Protein AF-A0A2T0KWM0-F1 (afdb_monomer)

Sequence (188 aa):
MTLPTSYATVEIESLAAALGEDPLAHLENLCPDDLVLIGAFIQASNFIEFNLRRSVSLFVHAGLVPQKKRIVPSDLVKMAVTAVSRMDPAVEDIPGTVGRLDELEFRRPFRNLFAHWAAKRIRGHDALYLMSCDGRDAEQVMIGEIDRSHGGFAIILLPDVRGLVKHIAQYESWLAQKTADWYVRYSR

Foldseek 3Di:
DFAQPVDDDPVQVVVVVVCPPPVPVQWDADDPVSVVLLVLLLVLLVLLLVLLVLLLVLLCQLVLAPDDPDDDSLCSLVSNLSSLVSDDVVVDPNVVVNVLSVVSNVCVLVSLQSVPWDWTDGHPAQKIKTWDLDQVSCVSNNRPGDDNVDIDIYMDGNVVSVVSSVVSNVSSVVSVVVSVVSCVVRVD

Mean predicted aligned error: 5.88 Å

Structure (mmCIF, N/CA/C/O backbone):
data_AF-A0A2T0KWM0-F1
#
_entry.id   AF-A0A2T0KWM0-F1
#
loop_
_atom_site.group_PDB
_atom_site.id
_atom_site.type_symbol
_atom_site.label_atom_id
_atom_site.label_alt_id
_atom_site.label_comp_id
_atom_site.label_asym_id
_atom_site.label_entity_id
_atom_site.label_seq_id
_atom_site.pdbx_PDB_ins_code
_atom_site.Cartn_x
_atom_site.Cartn_y
_atom_site.Cartn_z
_atom_site.occupancy
_atom_site.B_iso_or_equiv
_atom_site.auth_seq_id
_atom_site.auth_comp_id
_atom_site.auth_asym_id
_atom_site.auth_atom_id
_atom_site.pdbx_PDB_model_num
ATOM 1 N N . MET A 1 1 ? -2.797 16.402 18.979 1.00 45.28 1 MET A N 1
ATOM 2 C CA . MET A 1 1 ? -3.823 15.864 18.065 1.00 45.28 1 MET A CA 1
ATOM 3 C C . MET A 1 1 ? -3.337 16.117 16.656 1.00 45.28 1 MET A C 1
ATOM 5 O O . MET A 1 1 ? -3.277 17.271 16.257 1.00 45.28 1 MET A O 1
ATOM 9 N N . THR A 1 2 ? -2.929 15.082 15.938 1.00 38.22 2 THR A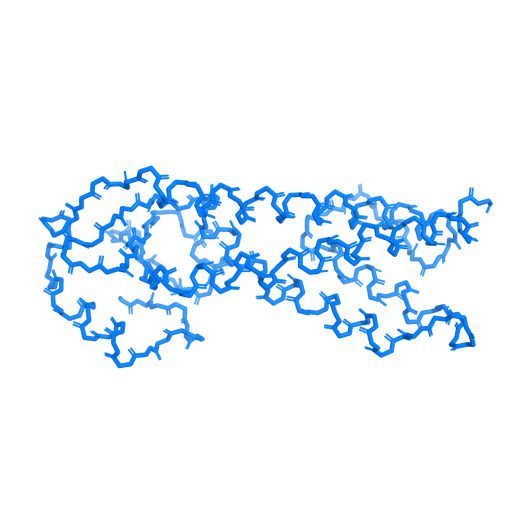 N 1
ATOM 10 C CA . THR A 1 2 ? -2.505 15.227 14.546 1.00 38.22 2 THR A CA 1
ATOM 11 C C . THR A 1 2 ? -2.896 13.959 13.807 1.00 38.22 2 THR A C 1
ATOM 13 O O . THR A 1 2 ? -2.431 12.870 14.105 1.00 38.22 2 THR A O 1
ATOM 16 N N . LEU A 1 3 ? -3.832 14.101 12.879 1.00 44.00 3 LEU A N 1
ATOM 17 C CA . LEU A 1 3 ? -4.078 13.112 11.838 1.00 44.00 3 LEU A CA 1
ATOM 18 C C . LEU A 1 3 ? -2.983 13.294 10.775 1.00 44.00 3 LEU A C 1
ATOM 20 O O . LEU A 1 3 ? -2.454 14.405 10.658 1.00 44.00 3 LEU A O 1
ATOM 24 N N . PRO A 1 4 ? -2.649 12.282 9.958 1.00 47.62 4 PRO A N 1
ATOM 25 C CA . PRO A 1 4 ? -1.853 12.551 8.770 1.00 47.62 4 PRO A CA 1
ATOM 26 C C . PRO A 1 4 ? -2.594 13.582 7.905 1.00 47.62 4 PRO A C 1
ATOM 28 O O . PRO A 1 4 ? -3.758 13.374 7.551 1.00 47.62 4 PRO A O 1
ATOM 31 N N . THR A 1 5 ? -1.935 14.694 7.567 1.00 48.69 5 THR A N 1
ATOM 32 C CA . THR A 1 5 ? -2.545 15.882 6.931 1.00 48.69 5 THR A CA 1
ATOM 33 C C . THR A 1 5 ? -3.297 15.574 5.632 1.00 48.69 5 THR A C 1
ATOM 35 O O . THR A 1 5 ? -4.197 16.307 5.239 1.00 48.69 5 THR A O 1
ATOM 38 N N . SER A 1 6 ? -2.959 14.475 4.960 1.00 46.41 6 SER A N 1
ATOM 39 C CA . SER A 1 6 ? -3.574 14.039 3.705 1.00 46.41 6 SER A CA 1
ATOM 40 C C . SER A 1 6 ? -4.982 13.440 3.839 1.00 46.41 6 SER A C 1
ATOM 42 O O . SER A 1 6 ? -5.570 13.112 2.811 1.00 46.41 6 SER A O 1
ATOM 44 N N . TYR A 1 7 ? -5.520 13.273 5.055 1.00 56.44 7 TYR A N 1
ATOM 45 C CA . TYR A 1 7 ? -6.787 12.554 5.283 1.00 56.44 7 TYR A CA 1
ATOM 46 C C . TYR A 1 7 ? -7.780 13.271 6.205 1.00 56.44 7 TYR A C 1
ATOM 48 O O . TYR A 1 7 ? -8.771 12.671 6.611 1.00 56.44 7 TYR A O 1
ATOM 56 N N . ALA A 1 8 ? -7.546 14.539 6.547 1.00 62.81 8 ALA A N 1
ATOM 57 C CA . ALA A 1 8 ? -8.517 15.319 7.309 1.00 62.81 8 ALA A CA 1
ATOM 58 C C . ALA A 1 8 ? -9.762 15.591 6.444 1.00 62.81 8 ALA A C 1
ATOM 60 O O . ALA A 1 8 ? -9.720 16.371 5.492 1.00 62.81 8 ALA A O 1
ATOM 61 N N . THR A 1 9 ? -10.866 14.912 6.755 1.00 74.00 9 THR A N 1
ATOM 62 C CA . THR A 1 9 ? -12.198 15.217 6.223 1.00 74.00 9 THR A CA 1
ATOM 63 C C . THR A 1 9 ? -13.063 15.796 7.334 1.00 74.00 9 THR A C 1
ATOM 65 O O . THR A 1 9 ? -12.843 15.505 8.509 1.00 74.00 9 THR A O 1
ATOM 68 N N . VAL A 1 10 ? -14.096 16.561 6.967 1.00 81.00 10 VAL A N 1
ATOM 69 C CA . VAL A 1 10 ? -15.078 17.098 7.931 1.00 81.00 10 VAL A CA 1
ATOM 70 C C . VAL A 1 10 ? -15.693 15.981 8.782 1.00 81.00 10 VAL A C 1
ATOM 72 O O . VAL A 1 10 ? -15.955 16.171 9.968 1.00 81.00 10 VAL A O 1
ATOM 75 N N . GLU A 1 11 ? -15.894 14.797 8.198 1.00 82.38 11 GLU A N 1
ATOM 76 C CA . GLU A 1 11 ? -16.399 13.620 8.908 1.00 82.38 11 GLU A CA 1
ATOM 77 C C . GLU A 1 11 ? -15.396 13.101 9.945 1.00 82.38 11 GLU A C 1
ATOM 79 O O . GLU A 1 11 ? -15.765 12.893 11.099 1.00 82.38 11 GLU A O 1
ATOM 84 N N . ILE A 1 12 ? -14.123 12.948 9.571 1.00 82.88 12 ILE A N 1
ATOM 85 C CA . ILE A 1 12 ? -13.071 12.496 10.489 1.00 82.88 12 ILE A CA 1
ATOM 86 C C . ILE A 1 12 ? -12.845 13.514 11.615 1.00 82.88 12 ILE A C 1
ATOM 88 O O . ILE A 1 12 ? -12.685 13.120 12.768 1.00 82.88 12 ILE A O 1
ATOM 92 N N . GLU A 1 13 ? -12.871 14.811 11.310 1.00 83.19 13 GLU A N 1
ATOM 93 C CA . GLU A 1 13 ? -12.765 15.877 12.313 1.00 83.19 13 GLU A CA 1
ATOM 94 C C . GLU A 1 13 ? -13.951 15.857 13.283 1.00 83.19 13 GLU A C 1
ATOM 96 O O . GLU A 1 13 ? -13.762 15.953 14.495 1.00 83.19 13 GLU A O 1
ATOM 101 N N . SER A 1 14 ? -15.168 15.660 12.766 1.00 85.50 14 SER A N 1
ATOM 102 C CA . SER A 1 14 ? -16.378 15.547 13.588 1.00 85.50 14 SER A CA 1
ATOM 103 C C . SER A 1 14 ? -16.338 14.311 14.488 1.00 85.50 14 SER A C 1
ATOM 105 O O . SER A 1 14 ? -16.702 14.394 15.659 1.00 85.50 14 SER A O 1
ATOM 107 N N . LEU A 1 15 ? -15.857 13.175 13.972 1.00 85.56 15 LEU A N 1
ATOM 108 C CA . LEU A 1 15 ? -15.654 11.953 14.754 1.00 85.56 15 LEU A CA 1
ATOM 109 C C . LEU A 1 15 ? -14.599 12.153 15.841 1.00 85.56 15 LEU A C 1
ATOM 111 O O . LEU A 1 15 ? -14.839 11.799 16.991 1.00 85.56 15 LEU A O 1
ATOM 115 N N . ALA A 1 16 ? -13.455 12.750 15.503 1.00 84.94 16 ALA A N 1
ATOM 116 C CA . ALA A 1 16 ? -12.402 13.047 16.469 1.00 84.94 16 ALA A CA 1
ATOM 117 C C . ALA A 1 16 ? -12.911 13.968 17.588 1.00 84.94 16 ALA A C 1
ATOM 119 O O . ALA A 1 16 ? -12.651 13.706 18.759 1.00 84.94 16 ALA A O 1
ATOM 120 N N . ALA A 1 17 ? -13.688 15.000 17.244 1.00 85.31 17 ALA A N 1
ATOM 121 C CA . ALA A 1 17 ? -14.309 15.889 18.220 1.00 85.31 17 ALA A CA 1
ATOM 122 C C . ALA A 1 17 ? -15.332 15.161 19.111 1.00 85.31 17 ALA A C 1
ATOM 124 O O . ALA A 1 17 ? -15.369 15.399 20.317 1.00 85.31 17 ALA A O 1
ATOM 125 N N . ALA A 1 18 ? -16.135 14.254 18.543 1.00 85.06 18 ALA A N 1
ATOM 126 C CA . ALA A 1 18 ? -17.133 13.482 19.285 1.00 85.06 18 ALA A CA 1
ATOM 127 C C . ALA A 1 18 ? -16.522 12.484 20.285 1.00 85.06 18 ALA A C 1
ATOM 129 O O . ALA A 1 18 ? -17.172 12.148 21.273 1.00 85.06 18 ALA A O 1
ATOM 130 N N . LEU A 1 19 ? -15.288 12.025 20.050 1.00 85.38 19 LEU A N 1
ATOM 131 C CA . LEU A 1 19 ? -14.569 11.136 20.969 1.00 85.38 19 LEU A CA 1
ATOM 132 C C . LEU A 1 19 ? -14.065 11.844 22.234 1.00 85.38 19 LEU A C 1
ATOM 134 O O . LEU A 1 19 ? -13.824 11.179 23.240 1.00 85.38 19 LEU A O 1
ATOM 138 N N . GLY A 1 20 ? -13.936 13.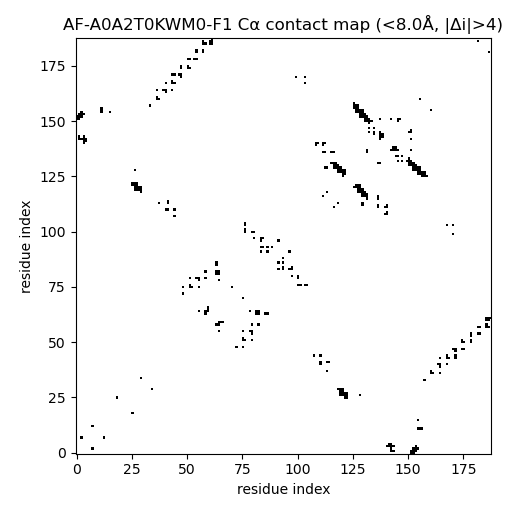174 22.202 1.00 81.75 20 GLY A N 1
ATOM 139 C CA . GLY A 1 20 ? -13.575 13.980 23.366 1.00 81.75 20 GLY A CA 1
ATOM 140 C C . GLY A 1 20 ? -12.236 13.588 24.006 1.00 81.75 20 GLY A C 1
ATOM 141 O O . GLY A 1 20 ? -11.278 13.231 23.323 1.00 81.75 20 GLY A O 1
ATOM 142 N N . GLU A 1 21 ? -12.168 13.699 25.335 1.00 78.38 21 GLU A N 1
ATOM 143 C CA . GLU A 1 21 ? -10.941 13.474 26.118 1.00 78.38 21 GLU A CA 1
ATOM 144 C C . GLU A 1 21 ? -10.673 11.995 26.450 1.00 78.38 21 GLU A C 1
ATOM 146 O O . GLU A 1 21 ? -9.525 11.633 26.701 1.00 78.38 21 GLU A O 1
ATOM 151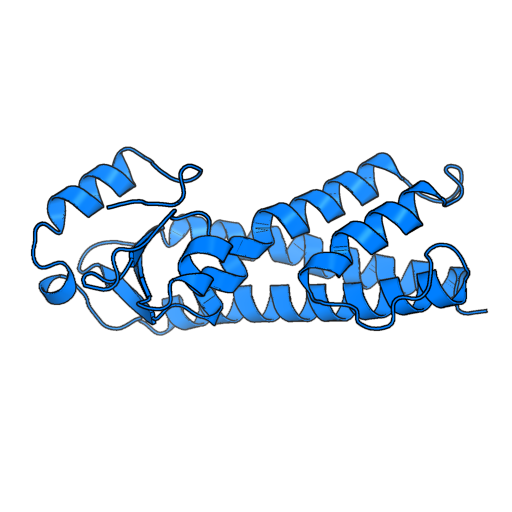 N N . ASP A 1 22 ? -11.699 11.134 26.422 1.00 82.56 22 ASP A N 1
ATOM 152 C CA . ASP A 1 22 ? -11.570 9.690 26.673 1.00 82.56 22 ASP A CA 1
ATOM 153 C C . ASP A 1 22 ? -12.028 8.865 25.458 1.00 82.56 22 ASP A C 1
ATOM 155 O O . ASP A 1 22 ? -13.087 8.228 25.479 1.00 82.56 22 ASP A O 1
ATOM 159 N N . PRO A 1 23 ? -11.226 8.832 24.379 1.00 83.38 23 PRO A N 1
ATOM 160 C CA . PRO A 1 23 ? -11.572 8.076 23.184 1.00 83.38 23 PRO A CA 1
ATOM 161 C C . PRO A 1 23 ? -11.749 6.582 23.473 1.00 83.38 23 PRO A C 1
ATOM 163 O O . PRO A 1 23 ? -12.543 5.937 22.794 1.00 83.38 23 PRO A O 1
ATOM 166 N N . LEU A 1 24 ? -11.063 6.020 24.480 1.00 85.94 24 LEU A N 1
ATOM 167 C CA . LEU A 1 24 ? -11.061 4.581 24.764 1.00 85.94 24 LEU A CA 1
ATOM 168 C C . LEU A 1 24 ? -12.432 4.064 25.216 1.00 85.94 24 LEU A C 1
ATOM 170 O O . LEU A 1 24 ? -12.801 2.942 24.859 1.00 85.94 24 LEU A O 1
ATOM 174 N N . ALA A 1 25 ? -13.213 4.877 25.933 1.00 89.69 25 ALA A N 1
ATOM 175 C CA . ALA A 1 25 ? -14.574 4.528 26.353 1.00 89.69 25 ALA A CA 1
ATOM 176 C C . ALA A 1 25 ? -15.539 4.297 25.170 1.00 89.69 25 ALA A C 1
ATOM 178 O O . ALA A 1 25 ? -16.530 3.557 25.284 1.00 89.69 25 ALA A O 1
ATOM 179 N N . HIS A 1 26 ? -15.227 4.897 24.019 1.00 92.38 26 HIS A N 1
ATOM 180 C CA . HIS A 1 26 ? -16.020 4.850 22.793 1.00 92.38 26 HIS A CA 1
ATOM 181 C C . HIS A 1 26 ? -15.562 3.767 21.808 1.00 92.38 26 HIS A C 1
ATOM 183 O O . HIS A 1 26 ? -16.122 3.655 20.717 1.00 92.38 26 HIS A O 1
ATOM 189 N N . LEU A 1 27 ? -14.571 2.952 22.178 1.00 94.88 27 LEU A N 1
ATOM 190 C CA . LEU A 1 27 ? -14.040 1.903 21.313 1.00 94.88 27 LEU A CA 1
ATOM 191 C C . LEU A 1 27 ? -14.685 0.544 21.585 1.00 94.88 27 LEU A C 1
ATOM 193 O O . LEU A 1 27 ? -15.176 0.241 22.677 1.00 94.88 27 LEU A O 1
ATOM 197 N N . GLU A 1 28 ? -14.652 -0.305 20.567 1.00 96.62 28 GLU A N 1
ATOM 198 C CA . GLU A 1 28 ? -15.035 -1.708 20.640 1.00 96.62 28 GLU A CA 1
ATOM 199 C C . GLU A 1 28 ? -14.047 -2.594 19.872 1.00 96.62 28 GLU A C 1
ATOM 201 O O . GLU A 1 28 ? -13.176 -2.122 19.131 1.00 96.62 28 GLU A O 1
ATOM 206 N N . ASN A 1 29 ? -14.126 -3.905 20.106 1.00 97.69 29 ASN A N 1
ATOM 207 C CA . ASN A 1 29 ? -13.278 -4.859 19.400 1.00 97.69 29 ASN A CA 1
ATOM 208 C C . ASN A 1 29 ? -13.577 -4.843 17.900 1.00 97.69 29 ASN A C 1
ATOM 210 O O . ASN A 1 29 ? -14.719 -4.664 17.488 1.00 97.69 29 ASN A O 1
ATOM 214 N N . LEU A 1 30 ? -12.538 -5.091 17.102 1.00 97.19 30 LEU A N 1
ATOM 215 C CA . LEU A 1 30 ? -12.692 -5.328 15.672 1.00 97.19 30 LEU A CA 1
ATOM 216 C C . LEU A 1 30 ? -13.627 -6.517 15.450 1.00 97.19 30 LEU A C 1
ATOM 218 O O . LEU A 1 30 ? -13.496 -7.546 16.124 1.00 97.19 30 LEU A O 1
ATOM 222 N N . CYS A 1 31 ? -14.552 -6.381 14.505 1.00 96.31 31 CYS A N 1
ATOM 223 C CA . CYS A 1 31 ? -15.361 -7.510 14.075 1.00 96.31 31 CYS A CA 1
ATOM 224 C C . CYS A 1 31 ? -14.575 -8.377 13.065 1.00 96.31 31 CYS A C 1
ATOM 226 O O . CYS A 1 31 ? -13.534 -7.948 12.553 1.00 96.31 31 CYS A O 1
ATOM 228 N N . PRO A 1 32 ? -15.040 -9.602 12.755 1.00 97.38 32 PRO A N 1
ATOM 229 C CA . PRO A 1 32 ? -14.379 -10.461 11.772 1.00 97.38 32 PRO A CA 1
ATOM 230 C C . PRO A 1 32 ? -14.160 -9.789 10.410 1.00 97.38 32 PRO A C 1
ATOM 232 O O . PRO A 1 32 ? -13.087 -9.943 9.830 1.00 97.38 32 PRO A O 1
ATOM 235 N N . ASP A 1 33 ? -15.120 -8.996 9.931 1.00 96.31 33 ASP A N 1
ATOM 236 C CA . ASP A 1 33 ? -15.006 -8.308 8.639 1.00 96.31 33 ASP A CA 1
ATOM 237 C C . ASP A 1 33 ? -13.903 -7.238 8.651 1.00 96.31 33 ASP A C 1
ATOM 239 O O . ASP A 1 33 ? -13.153 -7.112 7.682 1.00 96.31 33 ASP A O 1
ATOM 243 N N . ASP A 1 34 ? -13.738 -6.517 9.765 1.00 95.88 34 ASP A N 1
ATOM 244 C CA . ASP A 1 34 ? -12.661 -5.534 9.937 1.00 95.88 34 ASP A CA 1
ATOM 245 C C . ASP A 1 34 ? -11.287 -6.218 9.868 1.00 95.88 34 ASP A C 1
ATOM 247 O O . ASP A 1 34 ? -10.373 -5.749 9.185 1.00 95.88 34 ASP A O 1
ATOM 251 N N . LEU A 1 35 ? -11.156 -7.371 10.535 1.00 96.06 35 LEU A N 1
ATOM 252 C CA . LEU A 1 35 ? -9.938 -8.184 10.515 1.00 96.06 35 LEU A CA 1
ATOM 253 C C . LEU A 1 35 ? -9.628 -8.707 9.108 1.00 96.06 35 LEU A C 1
ATOM 255 O O . LEU A 1 35 ? -8.466 -8.703 8.699 1.00 96.06 35 LEU A O 1
ATOM 259 N N . VAL A 1 36 ? -10.650 -9.125 8.356 1.00 96.81 36 VAL A N 1
ATOM 260 C CA . VAL A 1 36 ? -10.501 -9.563 6.961 1.00 96.81 36 VAL A CA 1
ATOM 261 C C . VAL A 1 36 ? -10.005 -8.418 6.083 1.00 96.81 36 VAL A C 1
ATOM 263 O O . VAL A 1 36 ? -9.076 -8.623 5.304 1.00 96.81 36 VAL A O 1
ATOM 266 N N . LEU A 1 37 ? -10.561 -7.212 6.225 1.00 95.25 37 LEU A N 1
ATOM 267 C CA . LEU A 1 37 ? -10.136 -6.044 5.445 1.00 95.25 37 LEU A CA 1
ATOM 268 C C . LEU A 1 37 ? -8.680 -5.663 5.725 1.00 95.25 37 LEU A C 1
ATOM 270 O O . LEU A 1 37 ? -7.889 -5.509 4.791 1.00 95.25 37 LEU A O 1
ATOM 274 N N . ILE A 1 38 ? -8.315 -5.564 7.005 1.00 95.31 38 ILE A N 1
ATOM 275 C CA . ILE A 1 38 ? -6.947 -5.259 7.439 1.00 95.31 38 ILE A CA 1
ATOM 276 C C . ILE A 1 38 ? -5.979 -6.336 6.933 1.00 95.31 38 ILE A C 1
ATOM 278 O O . ILE A 1 38 ? -4.952 -6.027 6.323 1.00 95.31 38 ILE A O 1
ATOM 282 N N . GLY A 1 39 ? -6.326 -7.609 7.137 1.00 96.00 39 GLY A N 1
ATOM 283 C CA . GLY A 1 39 ? -5.519 -8.746 6.706 1.00 96.00 39 GLY A CA 1
ATOM 284 C C . GLY A 1 39 ? -5.312 -8.777 5.193 1.00 96.00 39 GLY A C 1
ATOM 285 O O . GLY A 1 39 ? -4.179 -8.940 4.740 1.00 96.00 39 GLY A O 1
ATOM 286 N N . ALA A 1 40 ? -6.372 -8.561 4.412 1.00 96.00 40 ALA A N 1
ATOM 287 C CA . ALA A 1 40 ? -6.302 -8.516 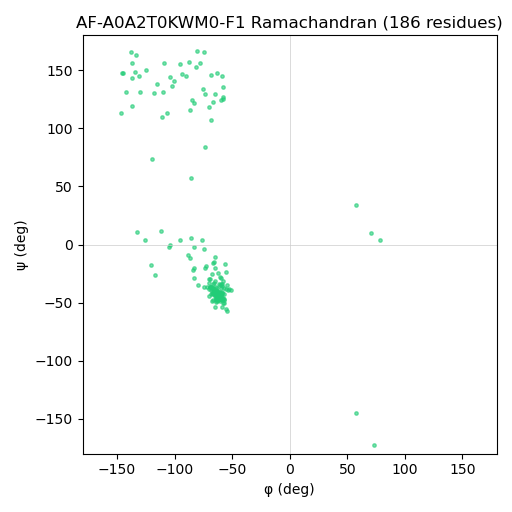2.954 1.00 96.00 40 ALA A CA 1
ATOM 288 C C . ALA A 1 40 ? -5.347 -7.417 2.468 1.00 96.00 40 ALA A C 1
ATOM 290 O O . ALA A 1 40 ? -4.473 -7.684 1.643 1.00 96.00 40 ALA A O 1
ATOM 291 N N . PHE A 1 41 ? -5.451 -6.206 3.023 1.00 94.94 41 PHE A N 1
ATOM 292 C CA . PHE A 1 41 ? -4.576 -5.096 2.644 1.00 94.94 41 PHE A CA 1
ATOM 293 C C . PHE A 1 41 ? -3.100 -5.362 2.982 1.00 94.94 41 PHE A C 1
ATOM 295 O O . PHE A 1 41 ? -2.208 -5.111 2.164 1.00 94.94 41 PHE A O 1
ATOM 302 N N . ILE A 1 42 ? -2.831 -5.897 4.179 1.00 94.56 42 ILE A N 1
ATOM 303 C CA . ILE A 1 42 ? -1.471 -6.244 4.610 1.00 94.56 42 ILE A CA 1
ATOM 304 C C . ILE A 1 42 ? -0.876 -7.323 3.700 1.00 94.56 42 ILE A C 1
ATOM 306 O O . ILE A 1 42 ? 0.267 -7.183 3.264 1.00 94.56 42 ILE A O 1
ATOM 310 N N . GLN A 1 43 ? -1.627 -8.384 3.391 1.00 96.31 43 GLN A N 1
ATOM 311 C CA . GLN A 1 43 ? -1.120 -9.478 2.557 1.00 96.31 43 GLN A CA 1
ATOM 312 C C . GLN A 1 43 ? -0.864 -9.039 1.113 1.00 96.31 43 GLN A C 1
ATOM 314 O O . GLN A 1 43 ? 0.204 -9.349 0.582 1.00 96.31 43 GLN A O 1
ATOM 319 N N . ALA A 1 44 ? -1.758 -8.240 0.526 1.00 96.12 44 ALA A N 1
ATOM 320 C CA . ALA A 1 44 ? -1.539 -7.645 -0.792 1.00 96.12 44 ALA A CA 1
ATOM 321 C C . ALA A 1 44 ? -0.245 -6.815 -0.826 1.00 96.12 44 ALA A C 1
ATOM 323 O O . ALA A 1 44 ? 0.616 -6.984 -1.693 1.00 96.12 44 ALA A O 1
ATOM 324 N N . SER A 1 45 ? -0.048 -5.972 0.191 1.00 94.62 45 SER A N 1
ATOM 325 C CA . SER A 1 45 ? 1.155 -5.146 0.320 1.00 94.62 45 SER A CA 1
ATOM 326 C C . SER A 1 45 ? 2.430 -5.981 0.499 1.00 94.62 45 SER A C 1
ATOM 328 O O . SER A 1 45 ? 3.469 -5.660 -0.077 1.00 94.62 45 SER A O 1
ATOM 330 N N . ASN A 1 46 ? 2.368 -7.075 1.265 1.00 95.25 46 ASN A N 1
ATOM 331 C CA . ASN A 1 46 ? 3.500 -7.988 1.441 1.00 95.25 46 ASN A CA 1
ATOM 332 C C . ASN A 1 46 ? 3.874 -8.684 0.121 1.00 95.25 46 ASN A C 1
ATOM 334 O O . ASN A 1 46 ? 5.061 -8.822 -0.185 1.00 95.25 46 ASN A O 1
ATOM 338 N N . PHE A 1 47 ? 2.887 -9.099 -0.680 1.00 97.31 47 PHE A N 1
ATOM 339 C CA . PHE A 1 47 ? 3.145 -9.716 -1.982 1.00 97.31 47 PHE A CA 1
ATOM 340 C C . PHE A 1 47 ? 3.709 -8.711 -2.997 1.00 97.31 47 PHE A C 1
ATOM 342 O O . PHE A 1 47 ? 4.628 -9.043 -3.752 1.00 97.31 47 PHE A O 1
ATOM 349 N N . ILE A 1 48 ? 3.250 -7.457 -2.964 1.00 97.38 48 ILE A N 1
ATOM 350 C CA . ILE A 1 48 ? 3.860 -6.350 -3.714 1.00 97.38 48 ILE A CA 1
ATOM 351 C C . ILE A 1 48 ? 5.329 -6.171 -3.317 1.00 97.38 48 ILE A C 1
ATOM 353 O O . ILE A 1 48 ? 6.199 -6.156 -4.188 1.00 97.38 48 ILE A O 1
ATOM 357 N N . GLU A 1 49 ? 5.636 -6.089 -2.018 1.00 96.12 49 GLU A N 1
ATOM 358 C CA . GLU A 1 49 ? 7.014 -5.918 -1.543 1.00 96.12 49 GLU A CA 1
ATOM 359 C C . GLU A 1 49 ? 7.914 -7.079 -1.991 1.00 96.12 49 GLU A C 1
ATOM 361 O O . GLU A 1 49 ? 9.038 -6.863 -2.452 1.00 96.12 49 GLU A O 1
ATOM 366 N N . PHE A 1 50 ? 7.415 -8.314 -1.910 1.00 96.81 50 PHE A N 1
ATOM 367 C CA . PHE A 1 50 ? 8.122 -9.496 -2.396 1.00 96.81 50 PHE A CA 1
ATOM 368 C C . PHE A 1 50 ? 8.474 -9.386 -3.888 1.00 96.81 50 PHE A C 1
ATOM 370 O O . PHE A 1 50 ? 9.625 -9.610 -4.274 1.00 96.81 50 PHE A O 1
ATOM 377 N N . ASN A 1 51 ? 7.513 -8.994 -4.727 1.00 98.38 51 ASN A N 1
ATOM 378 C CA . ASN A 1 51 ? 7.731 -8.831 -6.165 1.00 98.38 51 ASN A CA 1
ATOM 379 C C . ASN A 1 51 ? 8.662 -7.652 -6.490 1.00 98.38 51 ASN A C 1
ATOM 381 O O . ASN A 1 51 ? 9.532 -7.782 -7.356 1.00 98.38 51 ASN A O 1
ATOM 385 N N . LEU A 1 52 ? 8.582 -6.542 -5.747 1.00 97.81 52 LEU A N 1
ATOM 386 C CA . LEU A 1 52 ? 9.545 -5.443 -5.862 1.00 97.81 52 LEU A CA 1
ATOM 387 C C . LEU A 1 52 ? 10.966 -5.901 -5.520 1.00 97.81 52 LEU A C 1
ATOM 389 O O . LEU A 1 52 ? 11.899 -5.585 -6.254 1.00 97.81 52 LEU A O 1
ATOM 393 N N . ARG A 1 53 ? 11.153 -6.679 -4.444 1.00 96.62 53 ARG A N 1
ATOM 394 C CA . ARG A 1 53 ? 12.470 -7.231 -4.075 1.00 96.62 53 ARG A CA 1
ATOM 395 C C . ARG A 1 53 ? 13.043 -8.091 -5.190 1.00 96.62 53 ARG A C 1
ATOM 397 O O . ARG A 1 53 ? 14.194 -7.895 -5.571 1.00 96.62 53 ARG A O 1
ATOM 404 N N . ARG A 1 54 ? 12.234 -9.000 -5.741 1.00 96.31 54 ARG A N 1
ATOM 405 C CA . ARG A 1 54 ? 12.638 -9.844 -6.876 1.00 96.31 54 ARG A CA 1
ATOM 406 C C . ARG A 1 54 ? 13.029 -9.009 -8.090 1.00 96.31 54 ARG A C 1
ATOM 408 O O . ARG A 1 54 ? 14.085 -9.248 -8.667 1.00 96.31 54 ARG A O 1
ATOM 415 N N . SER A 1 55 ? 12.216 -8.015 -8.432 1.00 97.81 55 SER A N 1
ATOM 416 C CA . SER A 1 55 ? 12.471 -7.106 -9.551 1.00 97.81 55 SER A CA 1
ATOM 417 C C . SER A 1 55 ? 13.771 -6.329 -9.360 1.00 97.81 55 SER A C 1
ATOM 419 O O . SER A 1 55 ? 14.623 -6.324 -10.240 1.00 97.81 55 SER A O 1
ATOM 421 N N . VAL A 1 56 ? 13.994 -5.754 -8.175 1.00 97.06 56 VAL A N 1
ATOM 422 C CA . VAL A 1 56 ? 15.238 -5.040 -7.854 1.00 97.06 56 VAL A CA 1
ATOM 423 C C . VAL A 1 56 ? 16.453 -5.964 -7.939 1.00 97.06 56 VAL A C 1
ATOM 425 O O . VAL A 1 56 ? 17.471 -5.559 -8.494 1.00 97.06 56 VAL A O 1
ATOM 428 N N . SER A 1 57 ? 16.366 -7.204 -7.449 1.00 95.00 57 SER A N 1
ATOM 429 C CA . SER A 1 57 ? 17.452 -8.181 -7.602 1.00 95.00 57 SER A CA 1
ATOM 430 C C . SER A 1 57 ? 17.788 -8.451 -9.072 1.00 95.00 57 SER A C 1
ATOM 432 O O . SER A 1 57 ? 18.968 -8.496 -9.417 1.00 95.00 57 SER A O 1
ATOM 434 N N . LEU A 1 58 ? 16.778 -8.568 -9.940 1.00 96.81 58 LEU A N 1
ATOM 435 C CA . LEU A 1 58 ? 16.976 -8.719 -11.387 1.00 96.81 58 LEU A CA 1
ATOM 436 C C . LEU A 1 58 ? 17.622 -7.478 -12.004 1.00 96.81 58 LEU A C 1
ATOM 438 O O . LEU A 1 58 ? 18.565 -7.589 -12.779 1.00 96.81 58 LEU A O 1
ATOM 442 N N . PHE A 1 59 ? 17.170 -6.285 -11.626 1.00 97.12 59 PHE A N 1
ATOM 443 C CA . PHE A 1 59 ? 17.721 -5.038 -12.149 1.00 97.12 59 PHE A CA 1
ATOM 444 C C . PHE A 1 59 ? 19.169 -4.796 -11.715 1.00 97.12 59 PHE A C 1
ATOM 446 O O . PHE A 1 59 ? 19.949 -4.243 -12.488 1.00 97.12 59 PHE A O 1
ATOM 453 N N . VAL A 1 60 ? 19.543 -5.213 -10.500 1.00 95.69 60 VAL A N 1
ATOM 454 C CA . VAL A 1 60 ? 20.944 -5.204 -10.051 1.00 95.69 60 VAL A CA 1
ATOM 455 C C . VAL A 1 60 ? 21.772 -6.169 -10.897 1.00 95.69 60 VAL A C 1
ATOM 457 O O . VAL A 1 60 ? 22.850 -5.798 -11.353 1.00 95.69 60 VAL A O 1
ATOM 460 N N . HIS A 1 61 ? 21.268 -7.384 -11.134 1.00 94.62 61 HIS A N 1
ATOM 461 C CA . HIS A 1 61 ? 21.951 -8.386 -11.955 1.00 94.62 61 HIS A CA 1
ATOM 462 C C . HIS A 1 61 ? 22.192 -7.895 -13.390 1.00 94.62 61 HIS A C 1
ATOM 464 O O . HIS A 1 61 ? 23.312 -7.985 -13.883 1.00 94.62 61 HIS A O 1
ATOM 470 N N . ALA A 1 62 ? 21.183 -7.282 -14.010 1.00 95.38 62 ALA A N 1
ATOM 471 C CA . ALA A 1 62 ? 21.268 -6.716 -15.355 1.00 95.38 62 ALA A CA 1
ATOM 472 C C . ALA A 1 62 ? 22.021 -5.370 -15.435 1.00 95.38 62 ALA A C 1
ATOM 474 O O . ALA A 1 62 ? 22.055 -4.744 -16.492 1.00 95.38 62 ALA A O 1
ATOM 475 N N . GLY A 1 63 ? 22.585 -4.872 -14.328 1.00 95.31 63 GLY A N 1
ATOM 476 C CA . GLY A 1 63 ? 23.334 -3.611 -14.296 1.00 95.31 63 GLY A CA 1
ATOM 477 C C . GLY A 1 63 ? 22.484 -2.342 -14.460 1.00 95.31 63 GLY A C 1
ATOM 478 O O . GLY A 1 63 ? 23.035 -1.248 -14.586 1.00 95.31 63 GLY A O 1
ATOM 479 N N . LEU A 1 64 ? 21.151 -2.449 -14.418 1.00 95.31 64 LEU A N 1
ATOM 480 C CA . LEU A 1 64 ? 20.243 -1.302 -14.527 1.00 95.31 64 LEU A CA 1
ATOM 481 C C . LEU A 1 64 ? 20.292 -0.413 -13.281 1.00 95.31 64 LEU A C 1
ATOM 483 O O . LEU A 1 64 ? 20.110 0.800 -13.380 1.00 95.31 64 LEU A O 1
ATOM 487 N N . VAL A 1 65 ? 20.587 -0.981 -12.112 1.00 94.81 65 VAL A N 1
ATOM 488 C CA . VAL A 1 65 ? 20.784 -0.242 -10.856 1.00 94.81 65 VAL A CA 1
ATOM 489 C C . VAL A 1 65 ? 22.021 -0.738 -10.109 1.00 94.81 65 VAL A C 1
ATOM 491 O O . VAL A 1 65 ? 22.356 -1.918 -10.190 1.00 94.81 65 VAL A O 1
ATOM 494 N N . PRO A 1 66 ? 22.713 0.137 -9.357 1.00 91.62 66 PRO A N 1
ATOM 495 C CA . PRO A 1 66 ? 23.890 -0.270 -8.605 1.00 91.62 66 PRO A CA 1
ATOM 496 C C . PRO A 1 66 ? 23.521 -1.213 -7.456 1.00 91.62 66 PRO A C 1
ATOM 498 O O . PRO A 1 66 ? 22.495 -1.047 -6.787 1.00 91.62 66 PRO A O 1
ATOM 501 N N . GLN A 1 67 ? 24.411 -2.161 -7.169 1.00 91.31 67 GLN A N 1
ATOM 502 C CA . GLN A 1 67 ? 24.299 -3.004 -5.986 1.00 91.31 67 GLN A CA 1
ATOM 503 C C . GLN A 1 67 ? 24.449 -2.154 -4.714 1.00 91.31 67 GLN A C 1
ATOM 505 O O . GLN A 1 67 ? 25.410 -1.401 -4.553 1.00 91.31 67 GLN A O 1
ATOM 510 N N . LYS A 1 68 ? 23.511 -2.305 -3.776 1.00 89.00 68 LYS A N 1
ATOM 511 C CA . LYS A 1 68 ? 23.600 -1.731 -2.427 1.00 89.00 68 LYS A CA 1
ATOM 512 C C . LYS A 1 68 ? 23.952 -2.820 -1.416 1.00 89.00 68 LYS A C 1
ATOM 514 O O . LYS A 1 68 ? 23.454 -3.937 -1.511 1.00 89.00 68 LYS A O 1
ATOM 519 N N . LYS A 1 69 ? 24.750 -2.475 -0.396 1.00 83.19 69 LYS A N 1
ATOM 520 C CA . LYS A 1 69 ? 25.089 -3.388 0.718 1.00 83.19 69 LYS A CA 1
ATOM 521 C C . LYS A 1 69 ? 23.856 -3.850 1.504 1.00 83.19 69 LYS A C 1
ATOM 523 O O . LYS A 1 69 ? 23.822 -4.974 1.988 1.00 83.19 69 LYS A O 1
ATOM 528 N N . ARG A 1 70 ? 22.856 -2.976 1.644 1.00 88.00 70 ARG A N 1
ATOM 529 C CA . ARG A 1 70 ? 21.577 -3.255 2.302 1.00 88.00 70 ARG A CA 1
ATOM 530 C C . ARG A 1 70 ? 20.466 -2.554 1.529 1.00 88.00 70 ARG A C 1
ATOM 532 O O . ARG A 1 70 ? 20.595 -1.371 1.234 1.00 88.00 70 ARG A O 1
ATOM 539 N N . ILE A 1 71 ? 19.398 -3.288 1.223 1.00 87.25 71 ILE A N 1
ATOM 540 C CA . ILE A 1 71 ? 18.186 -2.766 0.582 1.00 87.25 71 ILE A CA 1
ATOM 541 C C . ILE A 1 71 ? 17.067 -2.827 1.620 1.00 87.25 71 ILE A C 1
ATOM 543 O O . ILE A 1 71 ? 16.628 -3.913 2.017 1.00 87.25 71 ILE A O 1
ATOM 547 N N . VAL A 1 72 ? 16.644 -1.660 2.101 1.00 88.56 72 VAL A N 1
ATOM 548 C CA . VAL A 1 72 ? 15.505 -1.536 3.022 1.00 88.56 72 VAL A CA 1
ATOM 549 C C . VAL A 1 72 ? 14.193 -1.422 2.231 1.00 88.56 72 VAL A C 1
ATOM 551 O O . VAL A 1 72 ? 14.239 -1.027 1.068 1.00 88.56 72 VAL A O 1
ATOM 554 N N . PRO A 1 73 ? 13.021 -1.756 2.811 1.00 85.06 73 PRO A N 1
ATOM 555 C CA . PRO A 1 73 ? 11.743 -1.693 2.091 1.00 85.06 73 PRO A CA 1
ATOM 556 C C . PRO A 1 73 ? 11.485 -0.353 1.383 1.00 85.06 73 PRO A C 1
ATOM 558 O O . PRO A 1 73 ? 11.040 -0.338 0.241 1.00 85.06 73 PRO A O 1
ATOM 561 N N . SER A 1 74 ? 11.850 0.767 2.015 1.00 85.75 74 SER A N 1
ATOM 562 C CA . SER A 1 74 ? 11.688 2.119 1.460 1.00 85.75 74 SER A CA 1
ATOM 563 C C . SER A 1 74 ? 12.555 2.415 0.231 1.00 85.75 74 SER A C 1
ATOM 565 O O . SER A 1 74 ? 12.317 3.395 -0.463 1.00 85.75 74 SER A O 1
ATOM 567 N N . ASP A 1 75 ? 13.583 1.609 -0.047 1.00 91.62 75 ASP A N 1
ATOM 568 C CA . ASP A 1 75 ? 14.413 1.775 -1.244 1.00 91.62 75 ASP A CA 1
ATOM 569 C C . ASP A 1 75 ? 13.792 1.123 -2.485 1.00 91.62 75 ASP A C 1
ATOM 571 O O . ASP A 1 75 ? 14.190 1.446 -3.604 1.00 91.62 75 ASP A O 1
ATOM 575 N N . LEU A 1 76 ? 12.865 0.176 -2.306 1.00 95.56 76 LEU A N 1
ATOM 576 C CA . LEU A 1 76 ? 12.464 -0.752 -3.360 1.00 95.56 76 LEU A CA 1
ATOM 577 C C . LEU A 1 76 ? 11.805 -0.052 -4.547 1.00 95.56 76 LEU A C 1
ATOM 579 O O . LEU A 1 76 ? 12.239 -0.257 -5.681 1.00 95.56 76 LEU A O 1
ATOM 583 N N . VAL A 1 77 ? 10.816 0.810 -4.293 1.00 96.19 77 VAL A N 1
ATOM 584 C CA . VAL A 1 77 ? 10.143 1.569 -5.355 1.00 96.19 77 VAL A CA 1
ATOM 585 C C . VAL A 1 77 ? 11.129 2.493 -6.060 1.00 96.19 77 VAL A C 1
ATOM 587 O O . VAL A 1 77 ? 11.243 2.451 -7.281 1.00 96.19 77 VAL A O 1
ATOM 590 N N . LYS A 1 78 ? 11.928 3.257 -5.305 1.00 95.62 78 LYS A N 1
ATOM 591 C CA . LYS A 1 78 ? 12.932 4.169 -5.871 1.00 95.62 78 LYS A CA 1
ATOM 592 C C . LYS A 1 78 ? 13.926 3.444 -6.784 1.00 95.62 78 LYS A C 1
ATOM 594 O O . LYS A 1 78 ? 14.289 3.954 -7.846 1.00 95.62 78 LYS A O 1
ATOM 599 N N . MET A 1 79 ? 14.386 2.261 -6.378 1.00 97.31 79 MET A N 1
ATOM 600 C CA . MET A 1 79 ? 15.285 1.443 -7.193 1.00 97.31 79 MET A CA 1
ATOM 601 C C . MET A 1 79 ? 14.577 0.893 -8.433 1.00 97.31 79 MET A C 1
ATOM 603 O O . MET A 1 79 ? 15.153 0.955 -9.515 1.00 97.31 79 MET A O 1
ATOM 607 N N . ALA A 1 80 ? 13.335 0.421 -8.309 1.00 97.56 80 ALA A N 1
ATOM 608 C CA . ALA A 1 80 ? 12.546 -0.028 -9.454 1.00 97.56 80 ALA A CA 1
ATOM 609 C C . ALA A 1 80 ? 12.315 1.106 -10.468 1.00 97.56 80 ALA A C 1
ATOM 611 O O . ALA A 1 80 ? 12.593 0.920 -11.648 1.00 97.56 80 ALA A O 1
ATOM 612 N N . VAL A 1 81 ? 11.926 2.303 -10.014 1.00 97.94 81 VAL A N 1
ATOM 613 C CA . VAL A 1 81 ? 11.778 3.501 -10.861 1.00 97.94 81 VAL A CA 1
ATOM 614 C C . VAL A 1 81 ? 13.094 3.841 -11.558 1.00 97.94 81 VAL A C 1
ATOM 616 O O . VAL A 1 81 ? 13.118 4.041 -12.767 1.00 97.94 81 VAL A O 1
ATOM 619 N N . THR A 1 82 ? 14.215 3.832 -10.829 1.00 97.31 82 THR A N 1
ATOM 620 C CA . THR A 1 82 ? 15.539 4.096 -11.423 1.00 97.31 82 THR A CA 1
ATOM 621 C C . THR A 1 82 ? 15.881 3.095 -12.529 1.00 97.31 82 THR A C 1
ATOM 623 O O . THR A 1 82 ? 16.444 3.487 -13.550 1.00 97.31 82 THR A O 1
ATOM 626 N N . ALA A 1 83 ? 15.556 1.814 -12.333 1.00 97.50 83 ALA A N 1
ATOM 627 C CA . ALA A 1 83 ? 15.777 0.778 -13.335 1.00 97.50 83 ALA A CA 1
ATOM 628 C C . ALA A 1 83 ? 14.884 0.980 -14.564 1.00 97.50 83 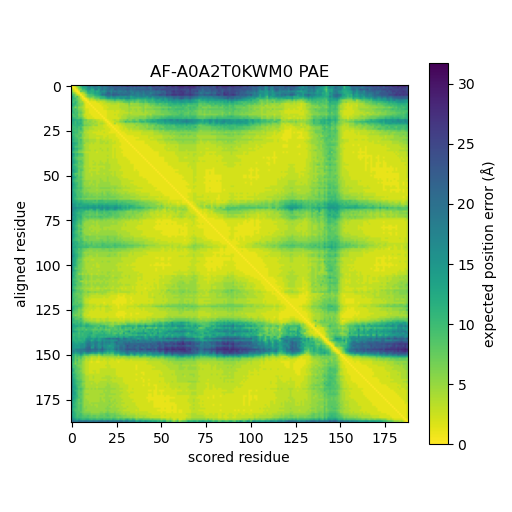ALA A C 1
ATOM 630 O O . ALA A 1 83 ? 15.391 0.977 -15.681 1.00 97.50 83 ALA A O 1
ATOM 631 N N . VAL A 1 84 ? 13.581 1.199 -14.355 1.00 97.75 84 VAL A N 1
ATOM 632 C CA . VAL A 1 84 ? 12.586 1.412 -15.419 1.00 97.75 84 VAL A CA 1
ATOM 633 C C . VAL A 1 84 ? 12.950 2.618 -16.282 1.00 97.75 84 VAL A C 1
ATOM 635 O O . VAL A 1 84 ? 12.937 2.513 -17.502 1.00 97.75 84 VAL A O 1
ATOM 638 N N . SER A 1 85 ? 13.390 3.725 -15.681 1.00 96.69 85 SER A N 1
ATOM 639 C CA . SER A 1 85 ? 13.824 4.921 -16.420 1.00 96.69 85 SER A CA 1
ATOM 640 C C . SER A 1 85 ? 15.076 4.717 -17.284 1.00 96.69 85 SER A C 1
ATOM 642 O O . SER A 1 85 ? 15.422 5.597 -18.067 1.00 96.69 85 SER A O 1
ATOM 644 N N . ARG A 1 86 ? 15.783 3.590 -17.133 1.00 95.88 86 ARG A N 1
ATOM 645 C CA . ARG A 1 86 ? 16.951 3.206 -17.945 1.00 95.88 86 ARG A CA 1
ATOM 646 C C . ARG A 1 86 ? 16.631 2.118 -18.972 1.00 95.88 86 ARG A C 1
ATOM 648 O O . ARG A 1 86 ? 17.531 1.704 -19.699 1.00 95.88 86 ARG A O 1
ATOM 655 N N . MET A 1 87 ? 15.396 1.620 -19.003 1.00 96.06 87 MET A N 1
ATOM 656 C CA . MET A 1 87 ? 14.964 0.617 -19.975 1.00 96.06 87 MET A CA 1
ATOM 657 C C . MET A 1 87 ? 14.759 1.241 -21.359 1.00 96.06 87 MET A C 1
ATOM 659 O O . MET A 1 87 ? 14.685 2.459 -21.510 1.00 96.06 87 MET A O 1
ATOM 663 N N . ASP A 1 88 ? 14.660 0.385 -22.374 1.00 94.62 88 ASP A N 1
ATOM 664 C CA . ASP A 1 88 ? 14.336 0.803 -23.735 1.00 94.62 88 ASP A CA 1
ATOM 665 C C . ASP A 1 88 ? 12.860 1.257 -23.823 1.00 94.62 88 ASP A C 1
ATOM 667 O O . ASP A 1 88 ? 11.967 0.431 -23.593 1.00 94.62 88 ASP A O 1
ATOM 671 N N . PRO A 1 89 ? 12.573 2.527 -24.177 1.00 94.62 89 PRO A N 1
ATOM 672 C CA . PRO A 1 89 ? 11.205 3.028 -24.314 1.00 94.62 89 PRO A CA 1
ATOM 673 C C . PRO A 1 89 ? 10.422 2.380 -25.466 1.00 94.62 89 PRO A C 1
ATOM 675 O O . PRO A 1 89 ? 9.200 2.492 -25.501 1.00 94.62 89 PRO A O 1
ATOM 678 N N . ALA A 1 90 ? 11.084 1.695 -26.406 1.00 94.50 90 ALA A N 1
ATOM 679 C CA . ALA A 1 90 ? 10.399 0.913 -27.434 1.00 94.50 90 ALA A CA 1
ATOM 680 C C . ALA A 1 90 ? 9.774 -0.381 -26.877 1.00 94.50 90 ALA A C 1
ATOM 682 O O . ALA A 1 90 ? 8.899 -0.966 -27.515 1.00 94.50 90 ALA A O 1
ATOM 683 N N . VAL A 1 91 ? 10.221 -0.835 -25.701 1.00 91.81 91 VAL A N 1
ATOM 684 C CA . VAL A 1 91 ? 9.807 -2.107 -25.082 1.00 91.81 91 VAL A CA 1
ATOM 685 C C . VAL A 1 91 ? 9.093 -1.890 -23.745 1.00 91.81 91 VAL A C 1
ATOM 687 O O . VAL A 1 91 ? 8.284 -2.723 -23.337 1.00 91.81 91 VAL A O 1
ATOM 690 N N . GLU A 1 92 ? 9.370 -0.787 -23.047 1.00 96.19 92 GLU A N 1
ATOM 691 C CA . GLU A 1 92 ? 8.755 -0.455 -21.763 1.00 96.19 92 GLU A CA 1
ATOM 692 C C . GLU A 1 92 ? 7.956 0.851 -21.837 1.00 96.19 92 GLU A C 1
ATOM 694 O O . GLU A 1 92 ? 8.471 1.894 -22.235 1.00 96.19 92 GLU A O 1
ATOM 699 N N . ASP A 1 93 ? 6.710 0.813 -21.356 1.00 97.06 93 ASP A N 1
ATOM 700 C CA . ASP A 1 93 ? 5.944 2.023 -21.046 1.00 97.06 93 ASP A CA 1
ATOM 701 C C . ASP A 1 93 ? 6.507 2.648 -19.764 1.00 97.06 93 ASP A C 1
ATOM 703 O O . ASP A 1 93 ? 6.043 2.370 -18.653 1.00 97.06 93 ASP A O 1
ATOM 707 N N . ILE A 1 94 ? 7.570 3.442 -19.922 1.00 97.38 94 ILE A N 1
ATOM 708 C CA . ILE A 1 94 ? 8.281 4.077 -18.809 1.00 97.38 94 ILE A CA 1
ATOM 709 C C . ILE A 1 94 ? 7.333 4.978 -17.999 1.00 97.38 94 ILE A C 1
ATOM 711 O O . ILE A 1 94 ? 7.233 4.754 -16.791 1.00 97.38 94 ILE A O 1
ATOM 715 N N . PRO A 1 95 ? 6.598 5.947 -18.591 1.00 97.38 95 PRO A N 1
ATOM 716 C CA . PRO A 1 95 ? 5.742 6.840 -17.811 1.00 97.38 95 PRO A CA 1
ATOM 717 C C . PRO A 1 95 ? 4.630 6.096 -17.067 1.00 97.38 95 PRO A C 1
ATOM 719 O O . PRO A 1 95 ? 4.417 6.345 -15.879 1.00 97.38 95 PRO A O 1
ATOM 722 N N . GLY A 1 96 ? 3.950 5.153 -17.729 1.00 97.62 96 GLY A N 1
ATOM 723 C CA . GLY A 1 96 ? 2.873 4.389 -17.103 1.00 97.62 96 GLY A CA 1
ATOM 724 C C . GLY A 1 96 ? 3.372 3.469 -15.990 1.00 97.62 96 GLY A C 1
ATOM 725 O O . GLY A 1 96 ? 2.729 3.345 -14.945 1.00 97.62 96 GLY A O 1
ATOM 726 N N . THR A 1 97 ? 4.543 2.859 -16.168 1.00 98.06 97 THR A N 1
ATOM 727 C CA . THR A 1 97 ? 5.154 1.992 -15.153 1.00 98.06 97 THR A CA 1
ATOM 728 C C . THR A 1 97 ? 5.638 2.790 -13.949 1.00 98.06 97 THR A C 1
ATOM 730 O O . THR A 1 97 ? 5.360 2.395 -12.818 1.00 98.06 97 THR A O 1
ATOM 733 N N . VAL A 1 98 ? 6.309 3.925 -14.168 1.00 98.06 98 VAL A N 1
ATOM 734 C CA . VAL A 1 98 ? 6.759 4.810 -13.082 1.00 98.06 98 VAL A CA 1
ATOM 735 C C . VAL A 1 98 ? 5.566 5.340 -12.291 1.00 98.06 98 VAL A C 1
ATOM 737 O O . VAL A 1 98 ? 5.551 5.186 -11.076 1.00 98.06 98 VAL A O 1
ATOM 740 N N . GLY A 1 99 ? 4.515 5.832 -12.955 1.00 97.50 99 GLY A N 1
ATOM 741 C CA . GLY A 1 99 ? 3.320 6.321 -12.258 1.00 97.50 99 GLY A CA 1
ATOM 742 C C . GLY A 1 99 ? 2.646 5.253 -11.388 1.00 97.50 99 GLY A C 1
ATOM 743 O O . GLY A 1 99 ? 2.175 5.544 -10.290 1.00 97.50 99 GLY A O 1
ATOM 744 N N . ARG A 1 100 ? 2.642 3.987 -11.828 1.00 97.69 100 ARG A N 1
ATOM 745 C CA . ARG A 1 100 ? 2.119 2.879 -11.012 1.00 97.69 100 ARG A CA 1
ATOM 746 C C . ARG A 1 100 ? 3.019 2.526 -9.830 1.00 97.69 100 ARG A C 1
ATOM 748 O O . ARG A 1 100 ? 2.506 2.162 -8.775 1.00 97.69 100 ARG A O 1
ATOM 755 N N . LEU A 1 101 ? 4.336 2.611 -10.000 1.00 97.50 101 LEU A N 1
ATOM 756 C CA . LEU A 1 101 ? 5.296 2.414 -8.915 1.00 97.50 101 LEU A CA 1
ATOM 757 C C . LEU A 1 101 ? 5.188 3.531 -7.867 1.00 97.50 101 LEU A C 1
ATOM 759 O O . LEU A 1 101 ? 5.171 3.236 -6.675 1.00 97.50 101 LEU A O 1
ATOM 763 N N . ASP A 1 102 ? 5.045 4.784 -8.294 1.00 95.25 102 ASP A N 1
ATOM 764 C CA . ASP A 1 102 ? 4.882 5.928 -7.393 1.00 95.25 102 ASP A CA 1
ATOM 765 C C . ASP A 1 102 ? 3.581 5.837 -6.585 1.00 95.25 102 ASP A C 1
ATOM 767 O O . ASP A 1 102 ? 3.576 6.131 -5.390 1.00 95.25 102 ASP A O 1
ATOM 771 N N . GLU A 1 103 ? 2.497 5.338 -7.186 1.00 93.44 103 GLU A N 1
ATOM 772 C CA . GLU A 1 103 ? 1.260 5.055 -6.452 1.00 93.44 103 GLU A CA 1
ATOM 773 C C . GLU A 1 103 ? 1.478 4.008 -5.344 1.00 93.44 103 GLU A C 1
ATOM 775 O O . GLU A 1 103 ? 0.978 4.175 -4.232 1.00 93.44 103 GLU A O 1
ATOM 780 N N . LEU A 1 104 ? 2.259 2.949 -5.595 1.00 93.94 104 LEU A N 1
ATOM 781 C CA . LEU A 1 104 ? 2.591 1.962 -4.557 1.00 93.94 104 LEU A CA 1
ATOM 782 C C . LEU A 1 104 ? 3.351 2.597 -3.385 1.00 93.94 104 LEU A C 1
ATOM 784 O O . LEU A 1 104 ? 3.065 2.287 -2.226 1.00 93.94 104 LEU A O 1
ATOM 788 N N . GLU A 1 105 ? 4.291 3.498 -3.671 1.00 91.75 105 GLU A N 1
ATOM 789 C CA . GLU A 1 105 ? 5.027 4.227 -2.635 1.00 91.75 105 GLU A CA 1
ATOM 790 C C . GLU A 1 105 ? 4.115 5.176 -1.856 1.00 91.75 105 GLU A C 1
ATOM 792 O O . GLU A 1 105 ? 4.171 5.210 -0.626 1.00 91.75 105 GLU A O 1
ATOM 797 N N . PHE A 1 106 ? 3.216 5.880 -2.546 1.00 88.94 106 PHE A N 1
ATOM 798 C CA . PHE A 1 106 ? 2.241 6.770 -1.924 1.00 88.94 106 PHE A CA 1
ATOM 799 C C . PHE A 1 106 ? 1.316 6.035 -0.942 1.00 88.94 106 PHE A C 1
ATOM 801 O O . PHE A 1 106 ? 0.942 6.586 0.094 1.00 88.94 106 PHE A O 1
ATOM 808 N N . ARG A 1 107 ? 0.972 4.770 -1.218 1.00 87.44 107 ARG A N 1
ATOM 809 C CA . ARG A 1 107 ? 0.112 3.952 -0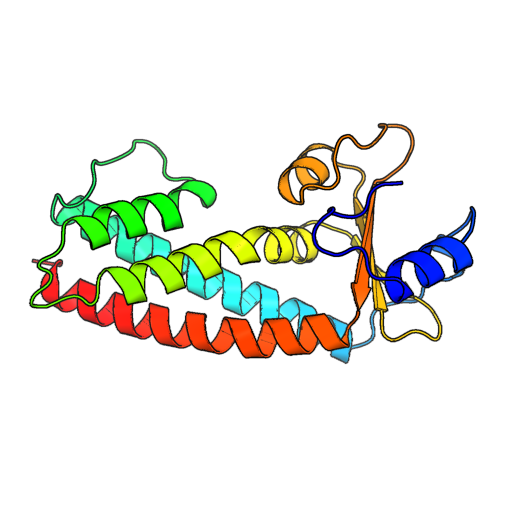.342 1.00 87.44 107 ARG A CA 1
ATOM 810 C C . ARG A 1 107 ? 0.862 3.218 0.771 1.00 87.44 107 ARG A C 1
ATOM 812 O O . ARG A 1 107 ? 0.222 2.730 1.704 1.00 87.44 107 ARG A O 1
ATOM 819 N N . ARG A 1 108 ? 2.196 3.164 0.733 1.00 86.50 108 ARG A N 1
ATOM 820 C CA . ARG A 1 108 ? 3.031 2.469 1.731 1.00 86.50 108 ARG A CA 1
ATOM 821 C C . ARG A 1 108 ? 2.748 2.877 3.190 1.00 86.50 108 ARG A C 1
ATOM 823 O O . ARG A 1 108 ? 2.719 1.977 4.035 1.00 86.50 108 ARG A O 1
ATOM 830 N N . PRO A 1 109 ? 2.476 4.155 3.528 1.00 85.25 109 PRO A N 1
ATOM 831 C CA . PRO A 1 109 ? 2.140 4.545 4.899 1.00 85.25 109 PRO A CA 1
ATOM 832 C C . PRO A 1 109 ? 0.904 3.835 5.474 1.00 85.25 109 PRO A C 1
ATOM 834 O O . PRO A 1 109 ? 0.910 3.482 6.651 1.00 85.25 109 PRO A O 1
ATOM 837 N N . PHE A 1 110 ? -0.118 3.526 4.663 1.00 84.50 110 PHE A N 1
ATOM 838 C CA . PHE A 1 110 ? -1.298 2.780 5.132 1.00 84.50 110 PHE A CA 1
ATOM 839 C C . PHE A 1 110 ? -0.945 1.375 5.600 1.00 84.50 110 PHE A C 1
ATOM 841 O O . PHE A 1 110 ? -1.486 0.882 6.587 1.00 84.50 110 PHE A O 1
ATOM 848 N N . ARG A 1 111 ? -0.001 0.726 4.917 1.00 86.94 111 ARG A N 1
ATOM 849 C CA . ARG A 1 111 ? 0.462 -0.600 5.324 1.00 86.94 111 ARG A CA 1
ATOM 850 C C . ARG A 1 111 ? 1.137 -0.518 6.682 1.00 86.94 111 ARG A C 1
ATOM 852 O O . ARG A 1 111 ? 0.932 -1.401 7.504 1.00 86.94 111 ARG A O 1
ATOM 859 N N . ASN A 1 112 ? 1.931 0.524 6.920 1.00 84.62 112 ASN A N 1
ATOM 860 C CA . ASN A 1 112 ? 2.590 0.722 8.208 1.00 84.62 112 ASN A CA 1
ATOM 861 C C . ASN A 1 112 ? 1.586 1.017 9.327 1.00 84.62 112 ASN A C 1
ATOM 863 O O . ASN A 1 112 ? 1.739 0.455 10.407 1.00 84.62 112 ASN A O 1
ATOM 867 N N . LEU A 1 113 ? 0.539 1.803 9.048 1.00 85.19 113 LEU A N 1
ATOM 868 C CA . LEU A 1 113 ? -0.580 1.996 9.974 1.00 85.19 113 LEU A CA 1
ATOM 869 C C . LEU A 1 113 ? -1.186 0.646 10.372 1.00 85.19 113 LEU A C 1
ATOM 871 O O . LEU A 1 113 ? -1.172 0.283 11.541 1.00 85.19 113 LEU A O 1
ATOM 875 N N . PHE A 1 114 ? -1.641 -0.150 9.406 1.00 89.25 114 PHE A N 1
ATOM 876 C CA . PHE A 1 114 ? -2.314 -1.415 9.709 1.00 89.25 114 PHE A CA 1
ATOM 877 C C . PHE A 1 114 ? -1.402 -2.501 10.294 1.00 89.25 114 PHE A C 1
ATOM 879 O O . PHE A 1 114 ? -1.879 -3.356 11.034 1.00 89.25 114 PHE A O 1
ATOM 886 N N . ALA A 1 115 ? -0.111 -2.501 9.955 1.00 87.69 115 ALA A N 1
ATOM 887 C CA . ALA A 1 115 ? 0.821 -3.532 10.407 1.00 87.69 115 ALA A CA 1
ATOM 888 C C . ALA A 1 115 ? 1.394 -3.274 11.807 1.00 87.69 115 ALA A C 1
ATOM 890 O O . ALA A 1 115 ? 1.760 -4.238 12.478 1.00 87.69 115 ALA A O 1
ATOM 891 N N . HIS A 1 116 ? 1.505 -2.009 12.225 1.00 86.50 116 HIS A N 1
ATOM 892 C CA . HIS A 1 116 ? 2.251 -1.642 13.436 1.00 86.50 116 HIS A CA 1
ATOM 893 C C . HIS A 1 116 ? 1.411 -0.929 14.496 1.00 86.50 116 HIS A C 1
ATOM 895 O O . HIS A 1 116 ? 1.808 -0.901 15.656 1.00 86.50 116 HIS A O 1
ATOM 901 N N . TRP A 1 117 ? 0.243 -0.386 14.141 1.00 88.94 117 TRP A N 1
ATOM 902 C CA . TRP A 1 117 ? -0.612 0.319 15.095 1.00 88.94 117 TRP A CA 1
ATOM 903 C C . TRP A 1 117 ? -1.654 -0.618 15.701 1.00 88.94 117 TRP A C 1
ATOM 905 O O . TRP A 1 117 ? -2.182 -1.513 15.038 1.00 88.94 117 TRP A O 1
ATOM 915 N N . ALA A 1 118 ? -2.005 -0.383 16.965 1.00 91.38 118 ALA A N 1
ATOM 916 C CA . ALA A 1 118 ? -3.130 -1.065 17.587 1.00 91.38 118 ALA A CA 1
ATOM 917 C C . ALA A 1 118 ? -4.439 -0.500 17.025 1.00 91.38 118 ALA A C 1
ATOM 919 O O . ALA A 1 118 ? -4.632 0.713 17.018 1.00 91.38 118 ALA A O 1
ATOM 920 N N . ALA A 1 119 ? -5.346 -1.366 16.575 1.00 93.88 119 ALA A N 1
ATOM 921 C CA . ALA A 1 119 ? -6.608 -0.958 15.966 1.00 93.88 119 ALA A CA 1
ATOM 922 C C . ALA A 1 119 ? -7.821 -1.399 16.798 1.00 93.88 119 ALA A C 1
ATOM 924 O O . ALA A 1 119 ? -7.897 -2.532 17.287 1.00 93.88 119 ALA A O 1
ATOM 925 N N . LYS A 1 120 ? -8.795 -0.497 16.921 1.00 96.06 120 LYS A N 1
ATOM 926 C CA . LYS A 1 120 ? -10.140 -0.743 17.455 1.00 96.06 120 LYS A CA 1
ATOM 927 C C . LYS A 1 120 ? -11.180 -0.112 16.540 1.00 96.06 120 LYS A C 1
ATOM 929 O O . LYS A 1 120 ? -10.854 0.759 15.737 1.00 96.06 120 LYS A O 1
ATOM 934 N N . ARG A 1 121 ? -12.432 -0.533 16.677 1.00 96.25 121 ARG A N 1
ATOM 935 C CA . ARG A 1 121 ? -13.560 0.102 15.996 1.00 96.25 121 ARG A CA 1
ATOM 936 C C . ARG A 1 121 ? -14.134 1.209 16.876 1.00 96.25 121 ARG A C 1
ATOM 938 O O . ARG A 1 121 ? -14.145 1.070 18.099 1.00 96.25 121 ARG A O 1
ATOM 945 N N . ILE A 1 122 ? -14.601 2.293 16.265 1.00 95.00 122 ILE A N 1
ATOM 946 C CA . ILE A 1 122 ? -15.355 3.337 16.965 1.00 95.00 122 ILE A CA 1
ATOM 947 C C . ILE A 1 122 ? -16.821 2.891 17.061 1.00 95.00 122 ILE A C 1
ATOM 949 O O . ILE A 1 122 ? -17.460 2.634 16.039 1.00 95.00 122 ILE A O 1
ATOM 953 N N . ARG A 1 123 ? -17.363 2.797 18.281 1.00 94.56 123 ARG A N 1
ATOM 954 C CA . ARG A 1 123 ? -18.713 2.272 18.533 1.00 94.56 123 ARG A CA 1
ATOM 955 C C . ARG A 1 123 ? -19.766 3.067 17.768 1.00 94.56 123 ARG A C 1
ATOM 957 O O . ARG A 1 123 ? -19.858 4.279 17.915 1.00 94.56 123 ARG A O 1
ATOM 964 N N . GLY A 1 124 ? -20.600 2.365 17.002 1.00 93.75 124 GLY A N 1
ATOM 965 C CA . GLY A 1 124 ? -21.687 2.978 16.231 1.00 93.75 124 GLY A CA 1
ATOM 966 C C . GLY A 1 124 ? -21.248 3.652 14.927 1.00 93.75 124 GLY A C 1
ATOM 967 O O . GLY A 1 124 ? -22.090 4.216 14.234 1.00 93.75 124 GLY A O 1
ATOM 968 N N . HIS A 1 125 ? -19.967 3.559 14.561 1.00 93.56 125 HIS A N 1
ATOM 969 C CA . HIS A 1 125 ? -19.424 4.157 13.345 1.00 93.56 125 HIS A CA 1
ATOM 970 C C . HIS A 1 125 ? -18.722 3.110 12.467 1.00 93.56 125 HIS A C 1
ATOM 972 O O . HIS A 1 125 ? -18.183 2.109 12.946 1.00 93.56 125 HIS A O 1
ATOM 978 N N . ASP A 1 126 ? -18.727 3.327 11.149 1.00 94.31 126 ASP A N 1
ATOM 979 C CA . ASP A 1 126 ? -17.968 2.509 10.191 1.00 94.31 126 ASP A CA 1
ATOM 980 C C . ASP A 1 126 ? -16.536 3.045 10.064 1.00 94.31 126 ASP A C 1
ATOM 982 O O . ASP A 1 126 ? -16.090 3.446 8.993 1.00 94.31 126 ASP A O 1
ATOM 986 N N . ALA A 1 127 ? -15.831 3.103 11.198 1.00 93.19 127 ALA A N 1
ATOM 987 C CA . ALA A 1 127 ? -14.516 3.720 11.316 1.00 93.19 127 ALA A CA 1
ATOM 988 C C . ALA A 1 127 ? -13.616 2.991 12.323 1.00 93.19 127 ALA A C 1
ATOM 990 O O . ALA A 1 127 ? -14.066 2.455 13.340 1.00 93.19 127 ALA A O 1
ATOM 991 N N . LEU A 1 128 ? -12.320 3.009 12.028 1.00 93.00 128 LEU A N 1
ATOM 992 C CA . LEU A 1 128 ? -11.250 2.480 12.856 1.00 93.00 128 LEU A CA 1
ATOM 993 C C . LEU A 1 128 ? -10.554 3.612 13.601 1.00 93.00 128 LEU A C 1
ATOM 995 O O . LEU A 1 128 ? -10.276 4.662 13.027 1.00 93.00 128 LEU A O 1
ATOM 999 N N . TYR A 1 129 ? -10.210 3.342 14.852 1.00 91.38 129 TYR A N 1
ATOM 1000 C CA . TYR A 1 129 ? -9.289 4.132 15.650 1.00 91.38 129 TYR A CA 1
ATOM 1001 C C . TYR A 1 129 ? -7.981 3.352 15.777 1.00 91.38 129 TYR A C 1
ATOM 1003 O O . TYR A 1 129 ? -7.941 2.274 16.379 1.00 91.38 129 TYR A O 1
ATOM 1011 N N . LEU A 1 130 ? -6.918 3.881 15.179 1.00 90.00 130 LEU A N 1
ATOM 1012 C CA . LEU A 1 130 ? -5.576 3.318 15.236 1.00 90.00 130 LEU A CA 1
ATOM 1013 C C . LEU A 1 130 ? -4.750 4.121 16.228 1.00 90.00 130 LEU A C 1
ATOM 1015 O O . LEU A 1 130 ? -4.796 5.343 16.190 1.00 90.00 130 LEU A O 1
ATOM 1019 N N . MET A 1 131 ? -3.969 3.458 17.074 1.00 87.88 131 MET A N 1
ATOM 1020 C CA . MET A 1 131 ? -3.155 4.108 18.101 1.00 87.88 131 MET A CA 1
ATOM 1021 C C . MET A 1 131 ? -1.747 3.509 18.187 1.00 87.88 131 MET A C 1
ATOM 1023 O O . MET A 1 131 ? -1.571 2.295 18.060 1.00 87.88 131 MET A O 1
ATOM 1027 N N . SER A 1 132 ? -0.749 4.358 18.433 1.00 84.69 132 SER A N 1
ATOM 1028 C CA . SER A 1 132 ? 0.622 3.943 18.742 1.00 84.69 132 SER A CA 1
ATOM 1029 C C . SER A 1 132 ? 1.271 4.895 19.748 1.00 84.69 132 SER A C 1
ATOM 1031 O O . SER A 1 132 ? 1.006 6.097 19.760 1.00 84.69 132 SER A O 1
ATOM 1033 N N . CYS A 1 133 ? 2.147 4.346 20.589 1.00 79.25 133 CYS A N 1
ATOM 1034 C CA . CYS A 1 133 ? 3.025 5.114 21.474 1.00 79.25 133 CYS A CA 1
ATOM 1035 C C . CYS A 1 133 ? 4.481 5.152 20.968 1.00 79.25 133 CYS A C 1
ATOM 1037 O O . CYS A 1 133 ? 5.328 5.754 21.628 1.00 79.25 133 CYS A O 1
ATOM 1039 N N . ASP A 1 134 ? 4.806 4.509 19.835 1.00 76.88 134 ASP A N 1
ATOM 1040 C CA . ASP A 1 134 ? 6.145 4.590 19.232 1.00 76.88 134 ASP A CA 1
ATOM 1041 C C . ASP A 1 134 ? 6.221 5.813 18.303 1.00 76.88 134 ASP A C 1
ATOM 1043 O O . ASP A 1 134 ? 5.545 5.894 17.276 1.00 76.88 134 ASP A O 1
ATOM 1047 N N . GLY A 1 135 ? 7.084 6.773 18.648 1.00 66.06 135 GLY A N 1
ATOM 1048 C CA . GLY A 1 135 ? 7.311 7.970 17.834 1.00 66.06 135 GLY A CA 1
ATOM 1049 C C . GLY A 1 135 ? 7.828 7.663 16.422 1.00 66.06 135 GLY A C 1
ATOM 1050 O O . GLY A 1 135 ? 7.523 8.401 15.490 1.00 66.06 135 GLY A O 1
ATOM 1051 N N . ARG A 1 136 ? 8.537 6.542 16.217 1.00 71.19 136 ARG A N 1
ATOM 1052 C CA . ARG A 1 136 ? 9.001 6.127 14.880 1.00 71.19 136 ARG A CA 1
ATOM 1053 C C . ARG A 1 136 ? 7.852 5.680 13.990 1.00 71.19 136 ARG A C 1
ATOM 1055 O O . ARG A 1 136 ? 7.912 5.884 12.778 1.00 71.19 136 ARG A O 1
ATOM 1062 N N . ASP A 1 137 ? 6.822 5.076 14.571 1.00 67.31 137 ASP A N 1
ATOM 1063 C CA . ASP A 1 137 ? 5.629 4.695 13.823 1.00 67.31 137 ASP A CA 1
ATOM 1064 C C . ASP A 1 137 ? 4.854 5.940 13.386 1.00 67.31 137 ASP A C 1
ATOM 1066 O O . ASP A 1 137 ? 4.363 5.981 12.262 1.00 67.31 137 ASP A O 1
ATOM 1070 N N . ALA A 1 138 ? 4.816 6.973 14.233 1.00 65.06 138 ALA A N 1
ATOM 1071 C CA . ALA A 1 138 ? 4.219 8.280 13.944 1.00 65.06 138 ALA A CA 1
ATOM 1072 C C . ALA A 1 138 ? 4.867 9.005 12.769 1.00 65.06 138 ALA A C 1
ATOM 1074 O O . ALA A 1 138 ? 4.178 9.501 11.873 1.00 65.06 138 ALA A O 1
ATOM 1075 N N . GLU A 1 139 ? 6.201 9.042 12.766 1.00 66.25 139 GLU A N 1
ATOM 1076 C CA . GLU A 1 139 ? 6.989 9.646 11.696 1.00 66.25 139 GLU A CA 1
ATOM 1077 C C . GLU A 1 1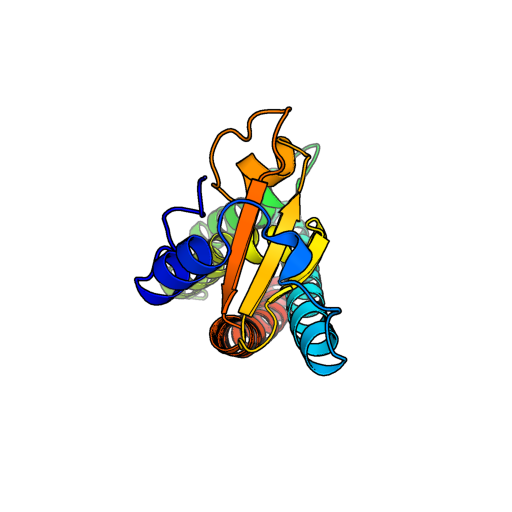39 ? 6.721 8.939 10.363 1.00 66.25 139 GLU A C 1
ATOM 1079 O O . GLU A 1 139 ? 6.501 9.590 9.341 1.00 66.25 139 GLU A O 1
ATOM 1084 N N . GLN A 1 140 ? 6.665 7.602 10.371 1.00 65.31 140 GLN A N 1
ATOM 1085 C CA . GLN A 1 140 ? 6.440 6.797 9.165 1.00 65.31 140 GLN A CA 1
ATOM 1086 C C . GLN A 1 140 ? 5.063 6.994 8.527 1.00 65.31 140 GLN A C 1
ATOM 1088 O O . GLN A 1 140 ? 4.891 6.668 7.350 1.00 65.31 140 GLN A O 1
ATOM 1093 N N . VAL A 1 141 ? 4.091 7.494 9.285 1.00 60.59 141 VAL A N 1
ATOM 1094 C CA . VAL A 1 141 ? 2.715 7.715 8.823 1.00 60.59 141 VAL A CA 1
ATOM 1095 C C . VAL A 1 141 ? 2.364 9.201 8.741 1.00 60.59 141 VAL A C 1
ATOM 1097 O O . VAL A 1 141 ? 1.208 9.543 8.527 1.00 60.59 141 VAL A O 1
ATOM 1100 N N . MET A 1 142 ? 3.367 10.081 8.858 1.00 57.75 142 MET A N 1
ATOM 1101 C CA . MET A 1 142 ? 3.257 11.540 8.729 1.00 57.75 142 MET A CA 1
ATOM 1102 C C . MET A 1 142 ? 2.263 12.198 9.700 1.00 57.75 142 MET A C 1
ATOM 1104 O O . MET A 1 142 ? 1.631 13.197 9.366 1.00 57.75 142 MET A O 1
ATOM 1108 N N . ILE A 1 143 ? 2.148 11.659 10.916 1.00 53.09 143 ILE A N 1
ATOM 1109 C CA . ILE A 1 143 ? 1.320 12.217 12.004 1.00 53.09 143 ILE A CA 1
ATOM 1110 C C . ILE A 1 143 ? 2.049 13.338 12.776 1.00 53.09 143 ILE A C 1
ATOM 1112 O O . ILE A 1 143 ? 1.471 13.999 13.635 1.00 53.09 143 ILE A O 1
ATOM 1116 N N . GLY A 1 144 ? 3.304 13.636 12.432 1.00 50.38 144 GLY A N 1
ATOM 1117 C CA . GLY A 1 144 ? 4.124 14.605 13.167 1.00 50.38 144 GLY A CA 1
ATOM 1118 C C . GLY A 1 144 ? 4.601 14.056 14.516 1.00 50.38 144 GLY A C 1
ATOM 1119 O O . GLY A 1 144 ? 4.448 12.867 14.798 1.00 50.38 144 GLY A O 1
ATOM 1120 N N . GLU A 1 145 ? 5.225 14.905 15.336 1.00 44.28 145 GLU A N 1
ATOM 1121 C CA . GLU A 1 145 ? 5.733 14.494 16.650 1.00 44.28 145 GLU A CA 1
ATOM 1122 C C . GLU A 1 145 ? 4.581 14.133 17.599 1.00 44.28 145 GLU A C 1
ATOM 1124 O O . GLU A 1 145 ? 3.699 14.943 17.886 1.00 44.28 145 GLU A O 1
ATOM 1129 N N . ILE A 1 146 ? 4.615 12.901 18.108 1.00 53.44 146 ILE A N 1
ATOM 1130 C CA . ILE A 1 146 ? 3.790 12.466 19.233 1.00 53.44 146 ILE A CA 1
ATOM 1131 C C . ILE A 1 146 ? 4.528 12.853 20.519 1.00 53.44 146 ILE A C 1
ATOM 1133 O O . ILE A 1 146 ? 5.676 12.454 20.730 1.00 53.44 146 ILE A O 1
ATOM 1137 N N . ASP A 1 147 ? 3.869 13.606 21.397 1.00 48.09 147 ASP A N 1
ATOM 1138 C CA . ASP A 1 147 ? 4.332 13.811 22.770 1.00 48.09 147 ASP A CA 1
ATOM 1139 C C . ASP A 1 147 ? 4.422 12.450 23.482 1.00 48.09 147 ASP A C 1
ATOM 1141 O O . ASP A 1 147 ? 3.441 11.726 23.567 1.00 48.09 147 ASP A O 1
ATOM 1145 N N . ARG A 1 148 ? 5.589 12.088 24.029 1.00 48.88 148 ARG A N 1
ATOM 1146 C CA . ARG A 1 148 ? 5.820 10.791 24.702 1.00 48.88 148 ARG A CA 1
ATOM 1147 C C . ARG A 1 148 ? 4.860 10.505 25.863 1.00 48.88 148 ARG A C 1
ATOM 1149 O O . ARG A 1 148 ? 4.787 9.359 26.302 1.00 48.88 148 ARG A O 1
ATOM 1156 N N . SER A 1 149 ? 4.170 11.522 26.376 1.00 47.97 149 SER A N 1
ATOM 1157 C CA . SER A 1 149 ? 3.147 11.380 27.414 1.00 47.97 149 SER A CA 1
ATOM 1158 C C . SER A 1 149 ? 1.729 11.106 26.884 1.00 47.97 149 SER A C 1
ATOM 1160 O O . SER A 1 149 ? 0.864 10.720 27.668 1.00 47.97 149 SER A O 1
ATOM 1162 N N . HIS A 1 150 ? 1.500 11.193 25.569 1.00 60.06 150 HIS A N 1
ATOM 1163 C CA . HIS A 1 150 ? 0.210 10.961 24.915 1.00 60.06 150 HIS A CA 1
ATOM 1164 C C . HIS A 1 150 ? 0.399 10.122 23.642 1.00 60.06 150 HIS A C 1
ATOM 1166 O O . HIS A 1 150 ? 1.073 10.557 22.723 1.00 60.06 150 HIS A O 1
ATOM 1172 N N . GLY A 1 151 ? -0.198 8.930 23.539 1.00 67.50 151 GLY A N 1
ATOM 1173 C CA . GLY A 1 151 ? -0.141 8.137 22.300 1.00 67.50 151 GLY A CA 1
ATOM 1174 C C . GLY A 1 151 ? -0.733 8.892 21.099 1.00 67.50 151 GLY A C 1
ATOM 1175 O O . GLY A 1 151 ? -1.700 9.641 21.238 1.00 67.50 151 GLY A O 1
ATOM 1176 N N . GLY A 1 152 ? -0.166 8.699 19.911 1.00 75.94 152 GLY A N 1
ATOM 1177 C CA . GLY A 1 152 ? -0.727 9.238 18.673 1.00 75.94 152 GLY A CA 1
ATOM 1178 C C . GLY A 1 152 ? -1.836 8.342 18.158 1.00 75.94 152 GLY A C 1
ATOM 1179 O O . GLY A 1 152 ? -1.837 7.132 18.401 1.00 75.94 152 GLY A O 1
ATOM 1180 N N . PHE A 1 153 ? -2.777 8.937 17.431 1.00 79.88 153 PHE A N 1
ATOM 1181 C CA . PHE A 1 153 ? -3.887 8.206 16.846 1.00 79.88 153 PHE A CA 1
ATOM 1182 C C . PHE A 1 153 ? -4.177 8.641 15.411 1.00 79.88 153 PHE A C 1
ATOM 1184 O O . PHE A 1 153 ? -3.880 9.764 15.010 1.00 79.88 153 PHE A O 1
ATOM 1191 N N . ALA A 1 154 ? -4.792 7.740 14.655 1.00 83.56 154 ALA A N 1
ATOM 1192 C CA . ALA A 1 154 ? -5.385 8.014 13.358 1.00 83.56 154 ALA A CA 1
ATOM 1193 C C . ALA A 1 154 ? -6.805 7.454 13.321 1.00 83.56 154 ALA A C 1
ATOM 1195 O O . ALA A 1 154 ? -7.076 6.397 13.891 1.00 83.56 154 ALA A O 1
ATOM 1196 N N . ILE A 1 155 ? -7.699 8.147 12.620 1.00 86.81 155 ILE A N 1
ATOM 1197 C CA . ILE A 1 155 ? -9.036 7.642 12.314 1.00 86.81 155 ILE A CA 1
ATOM 1198 C C . ILE A 1 155 ? -9.088 7.341 10.821 1.00 86.81 155 ILE A C 1
ATOM 1200 O O . ILE A 1 155 ? -8.681 8.169 10.008 1.00 86.81 155 ILE A O 1
ATOM 1204 N N . ILE A 1 156 ? -9.572 6.152 10.466 1.00 88.62 156 ILE A N 1
ATOM 1205 C CA . ILE A 1 156 ? -9.767 5.737 9.072 1.00 88.62 156 ILE A CA 1
ATOM 1206 C C . ILE A 1 156 ? -11.180 5.194 8.919 1.00 88.62 156 ILE A C 1
ATOM 1208 O O . ILE A 1 156 ? -11.599 4.334 9.692 1.00 88.62 156 ILE A O 1
ATOM 1212 N N . LEU A 1 157 ? -11.905 5.651 7.901 1.00 91.19 157 LEU A N 1
ATOM 1213 C CA . LEU A 1 157 ? -13.228 5.124 7.593 1.0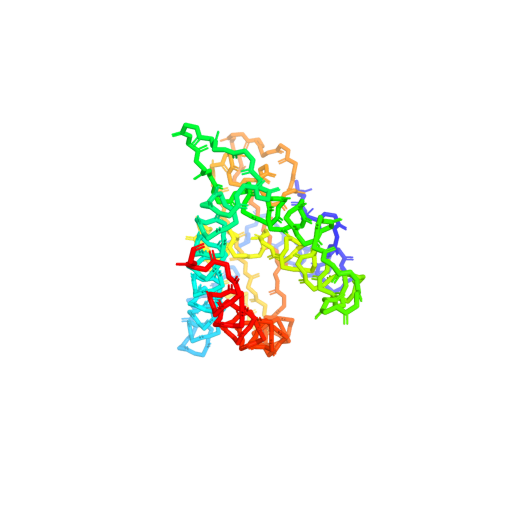0 91.19 157 LEU A CA 1
ATOM 1214 C C . LEU A 1 157 ? -13.098 3.748 6.923 1.00 91.19 157 LEU A C 1
ATOM 1216 O O . LEU A 1 157 ? -12.309 3.550 5.999 1.00 91.19 157 LEU A O 1
ATOM 1220 N N . LEU A 1 158 ? -13.891 2.773 7.359 1.00 92.69 158 LEU A N 1
ATOM 1221 C CA . LEU A 1 158 ? -13.903 1.428 6.776 1.00 92.69 158 LEU A CA 1
ATOM 1222 C C . LEU A 1 158 ? -14.302 1.394 5.289 1.00 92.69 158 LEU A C 1
ATOM 1224 O O . LEU A 1 158 ? -13.726 0.579 4.562 1.00 92.69 158 LEU A O 1
ATOM 1228 N N . PRO A 1 159 ? -15.204 2.258 4.775 1.00 92.25 159 PRO A N 1
ATOM 1229 C CA . PRO A 1 159 ? -15.426 2.394 3.336 1.00 92.25 159 PRO A CA 1
ATOM 1230 C C . PRO A 1 159 ? -14.144 2.718 2.557 1.00 92.25 159 PRO A C 1
ATOM 1232 O O . PRO A 1 159 ? -13.920 2.128 1.497 1.00 92.25 159 PRO A O 1
ATOM 1235 N N . ASP A 1 160 ? -13.266 3.560 3.108 1.00 90.38 160 ASP A N 1
ATOM 1236 C CA . ASP A 1 160 ? -11.982 3.888 2.484 1.00 90.38 160 ASP A CA 1
ATOM 1237 C C . ASP A 1 160 ? -11.046 2.681 2.495 1.00 90.38 160 ASP A C 1
ATOM 1239 O O . ASP A 1 160 ? -10.400 2.399 1.488 1.00 90.38 160 ASP A O 1
ATOM 1243 N N . VAL A 1 161 ? -11.028 1.896 3.580 1.00 91.56 161 VAL A N 1
ATOM 1244 C CA . VAL A 1 161 ? -10.257 0.640 3.639 1.00 91.56 161 VAL A CA 1
ATOM 1245 C C . VAL A 1 161 ? -10.732 -0.349 2.573 1.00 91.56 161 VAL A C 1
ATOM 1247 O O . VAL A 1 161 ? -9.910 -0.931 1.865 1.00 91.56 161 VAL A O 1
ATOM 1250 N N . ARG A 1 162 ? -12.050 -0.508 2.390 1.00 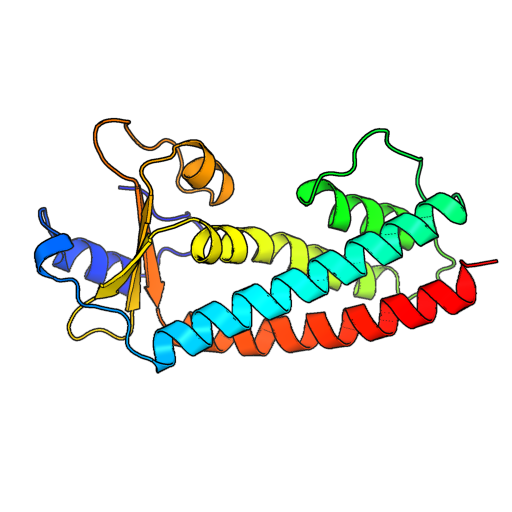94.25 162 ARG A N 1
ATOM 1251 C CA . ARG A 1 162 ? -12.613 -1.348 1.314 1.00 94.25 162 ARG A CA 1
ATOM 1252 C C . ARG A 1 162 ? -12.164 -0.854 -0.064 1.00 94.25 162 ARG A C 1
ATOM 1254 O O . ARG A 1 162 ? -11.776 -1.661 -0.912 1.00 94.25 162 ARG A O 1
ATOM 1261 N N . GLY A 1 163 ? -12.180 0.463 -0.275 1.00 92.31 163 GLY A N 1
ATOM 1262 C CA . GLY A 1 163 ? -11.663 1.099 -1.487 1.00 92.31 163 GLY A CA 1
ATOM 1263 C C . GLY A 1 163 ? -10.177 0.813 -1.709 1.00 92.31 163 GLY A C 1
ATOM 1264 O O . GLY A 1 163 ? -9.791 0.394 -2.800 1.00 92.31 163 GLY A O 1
ATOM 1265 N N . LEU A 1 164 ? -9.359 0.953 -0.664 1.00 91.06 164 LEU A N 1
ATOM 1266 C CA . LEU A 1 164 ? -7.919 0.699 -0.690 1.00 91.06 164 LEU A CA 1
ATOM 1267 C C . LEU A 1 164 ? -7.591 -0.758 -1.017 1.00 91.06 164 LEU A C 1
ATOM 1269 O O . LEU A 1 164 ? -6.728 -0.997 -1.857 1.00 91.06 164 LEU A O 1
ATOM 1273 N N . VAL A 1 165 ? -8.292 -1.726 -0.417 1.00 94.31 165 VAL A N 1
ATOM 1274 C CA . VAL A 1 165 ? -8.118 -3.159 -0.718 1.00 94.31 165 VAL A CA 1
ATOM 1275 C C . VAL A 1 165 ? -8.413 -3.443 -2.192 1.00 94.31 165 VAL A C 1
ATOM 1277 O O . VAL A 1 165 ? -7.624 -4.096 -2.874 1.00 94.31 165 VAL A O 1
ATOM 1280 N N . LYS A 1 166 ? -9.526 -2.917 -2.717 1.00 94.25 166 LYS A N 1
ATOM 1281 C CA . LYS A 1 166 ? -9.887 -3.101 -4.129 1.00 94.25 166 LYS A CA 1
ATOM 1282 C C . LYS A 1 166 ? -8.874 -2.445 -5.068 1.00 94.25 166 LYS A C 1
ATOM 1284 O O . LYS A 1 166 ? -8.556 -3.007 -6.115 1.00 94.25 166 LYS A O 1
ATOM 1289 N N . HIS A 1 167 ? -8.399 -1.256 -4.707 1.00 92.75 167 HIS A N 1
ATOM 1290 C CA . HIS A 1 167 ? -7.420 -0.502 -5.482 1.00 92.75 167 HIS A CA 1
ATOM 1291 C C . HIS A 1 167 ? -6.082 -1.238 -5.532 1.00 92.75 167 HIS A C 1
ATOM 1293 O O . HIS A 1 167 ? -5.600 -1.556 -6.617 1.00 92.75 167 HIS A O 1
ATOM 1299 N N . ILE A 1 168 ? -5.521 -1.598 -4.374 1.00 93.75 168 ILE A N 1
ATOM 1300 C CA . ILE A 1 168 ? -4.182 -2.192 -4.282 1.00 93.75 168 ILE A CA 1
ATOM 1301 C C . ILE A 1 168 ? -4.094 -3.565 -4.962 1.00 93.75 168 ILE A C 1
ATOM 1303 O O . ILE A 1 168 ? -3.068 -3.873 -5.563 1.00 93.75 168 ILE A O 1
ATOM 1307 N N . ALA A 1 169 ? -5.179 -4.349 -4.971 1.00 94.31 169 ALA A N 1
ATOM 1308 C CA . ALA A 1 169 ? -5.232 -5.654 -5.637 1.00 94.31 169 ALA A CA 1
ATOM 1309 C C . ALA A 1 169 ? -4.925 -5.580 -7.150 1.00 94.31 169 ALA A C 1
ATOM 1311 O O . ALA A 1 169 ? -4.350 -6.504 -7.734 1.00 94.31 169 ALA A O 1
ATOM 1312 N N . GLN A 1 170 ? -5.269 -4.461 -7.799 1.00 95.88 170 GLN A N 1
ATOM 1313 C CA . GLN A 1 170 ? -4.957 -4.241 -9.215 1.00 95.88 170 GLN A CA 1
ATOM 1314 C C . GLN A 1 170 ? -3.455 -4.035 -9.432 1.00 95.88 170 GLN A C 1
ATOM 1316 O O . GLN A 1 170 ? -2.894 -4.540 -10.406 1.00 95.88 170 GLN A O 1
ATOM 1321 N N . TYR A 1 171 ? -2.796 -3.327 -8.513 1.00 96.69 171 TYR A N 1
ATOM 1322 C CA . TYR A 1 171 ? -1.354 -3.087 -8.555 1.00 96.69 171 TYR A CA 1
ATOM 1323 C C . TYR A 1 171 ? -0.568 -4.333 -8.171 1.00 96.69 171 TYR A C 1
ATOM 1325 O O . TYR A 1 171 ? 0.461 -4.608 -8.780 1.00 96.69 171 TYR A O 1
ATOM 1333 N N . GLU A 1 172 ? -1.074 -5.110 -7.217 1.00 96.75 172 GLU A N 1
ATOM 1334 C CA . GLU A 1 172 ? -0.536 -6.418 -6.858 1.00 96.75 172 GLU A CA 1
ATOM 1335 C C . GLU A 1 172 ? -0.472 -7.340 -8.084 1.00 96.75 172 GLU A C 1
ATOM 1337 O O . GLU A 1 172 ? 0.603 -7.814 -8.458 1.00 96.75 172 GLU A O 1
ATOM 1342 N N . SER A 1 173 ? -1.614 -7.524 -8.754 1.00 97.31 173 SER A N 1
ATOM 1343 C CA . SER A 1 173 ? -1.723 -8.374 -9.946 1.00 97.31 173 SER A CA 1
ATOM 1344 C C . SER A 1 173 ? -0.841 -7.862 -11.087 1.00 97.31 173 SER A C 1
ATOM 1346 O O . SER A 1 173 ? -0.123 -8.629 -11.732 1.00 97.31 173 SER A O 1
ATOM 1348 N N . TRP A 1 174 ? -0.860 -6.547 -11.321 1.00 98.00 174 TRP A N 1
ATOM 1349 C CA . TRP A 1 174 ? -0.034 -5.906 -12.341 1.00 98.00 174 TRP A CA 1
ATOM 1350 C C . TRP A 1 174 ? 1.463 -6.104 -12.084 1.00 98.00 174 TRP A C 1
ATOM 1352 O O . TRP A 1 174 ? 2.196 -6.470 -13.004 1.00 98.00 174 TRP A O 1
ATOM 1362 N N . LEU A 1 175 ? 1.925 -5.880 -10.852 1.00 98.25 175 LEU A N 1
ATOM 1363 C CA . LEU A 1 175 ? 3.340 -5.981 -10.521 1.00 98.25 175 LEU A CA 1
ATOM 1364 C C . LEU A 1 175 ? 3.825 -7.430 -10.604 1.00 98.25 175 LEU A C 1
ATOM 1366 O O . LEU A 1 175 ? 4.946 -7.660 -11.057 1.00 98.25 175 LEU A O 1
ATOM 1370 N N . ALA A 1 176 ? 3.002 -8.405 -10.212 1.00 98.12 176 ALA A N 1
ATOM 1371 C CA . ALA A 1 176 ? 3.329 -9.819 -10.375 1.00 98.12 176 ALA A CA 1
ATOM 1372 C C . ALA A 1 176 ? 3.578 -10.170 -11.854 1.00 98.12 176 ALA A C 1
ATOM 1374 O O . ALA A 1 176 ? 4.604 -10.774 -12.177 1.00 98.12 176 ALA A O 1
ATOM 1375 N N . GLN A 1 177 ? 2.706 -9.710 -12.759 1.00 97.88 177 GLN A N 1
ATOM 1376 C CA . GLN A 1 177 ? 2.900 -9.893 -14.200 1.00 97.88 177 GLN A CA 1
ATOM 1377 C C . GLN A 1 177 ? 4.156 -9.167 -14.701 1.00 97.88 177 GLN A C 1
ATOM 1379 O O . GLN A 1 177 ? 4.999 -9.774 -15.357 1.00 97.88 177 GLN A O 1
ATOM 1384 N N . LYS A 1 178 ? 4.344 -7.893 -14.331 1.00 97.56 178 LYS A N 1
ATOM 1385 C CA . LYS A 1 178 ? 5.537 -7.125 -14.724 1.00 97.56 178 LYS A CA 1
ATOM 1386 C C . LYS A 1 178 ? 6.835 -7.749 -14.226 1.00 97.56 178 LYS A C 1
ATOM 1388 O O . LYS A 1 178 ? 7.818 -7.772 -14.959 1.00 97.56 178 LYS A O 1
ATOM 1393 N N . THR A 1 179 ? 6.832 -8.311 -13.021 1.00 97.88 179 THR A N 1
ATOM 1394 C CA . THR A 1 179 ? 7.983 -9.031 -12.462 1.00 97.88 179 THR A CA 1
ATOM 1395 C C . THR A 1 179 ? 8.334 -10.251 -13.313 1.00 97.88 179 THR A C 1
ATOM 1397 O O . THR A 1 179 ? 9.515 -10.495 -13.564 1.00 97.88 179 THR A O 1
ATOM 1400 N N . ALA A 1 180 ? 7.336 -10.996 -13.799 1.00 97.62 180 ALA A N 1
ATOM 1401 C CA . ALA A 1 180 ? 7.558 -12.107 -14.723 1.00 97.62 180 ALA A CA 1
ATOM 1402 C C . ALA A 1 180 ? 8.123 -11.626 -16.074 1.00 97.62 180 ALA A C 1
ATOM 1404 O O . ALA A 1 180 ? 9.104 -12.188 -16.565 1.00 97.62 180 ALA A O 1
ATOM 1405 N N . ASP A 1 181 ? 7.579 -10.545 -16.634 1.00 96.62 181 ASP A N 1
ATOM 1406 C CA . ASP A 1 181 ? 8.051 -9.973 -17.902 1.00 96.62 181 ASP A CA 1
ATOM 1407 C C . ASP A 1 181 ? 9.495 -9.448 -17.798 1.00 96.62 181 ASP A C 1
ATOM 1409 O O . ASP A 1 181 ? 10.304 -9.612 -18.716 1.00 96.62 181 ASP A O 1
ATOM 1413 N N . TRP A 1 182 ? 9.844 -8.803 -16.681 1.00 97.44 182 TRP A N 1
ATOM 1414 C CA . TRP A 1 182 ? 11.212 -8.360 -16.407 1.00 97.44 182 TRP A CA 1
ATOM 1415 C C . TRP A 1 182 ? 12.161 -9.533 -16.209 1.00 97.44 182 TRP A C 1
ATOM 1417 O O . TRP A 1 182 ? 13.288 -9.474 -16.690 1.00 97.44 182 TRP A O 1
ATOM 1427 N N . TYR A 1 183 ? 11.715 -10.610 -15.559 1.00 97.06 183 TYR A N 1
ATOM 1428 C CA . TYR A 1 183 ? 12.519 -11.820 -15.417 1.00 97.06 183 TYR A CA 1
ATOM 1429 C C . TYR A 1 183 ? 12.932 -12.365 -16.787 1.00 97.06 183 TYR A C 1
ATOM 1431 O O . TYR A 1 183 ? 14.120 -12.537 -17.032 1.00 97.06 183 TYR A O 1
ATOM 1439 N N . VAL A 1 184 ? 11.991 -12.530 -17.722 1.00 96.00 184 VAL A N 1
ATOM 1440 C CA . VAL A 1 184 ? 12.296 -13.030 -19.077 1.00 96.00 184 VAL A CA 1
ATOM 1441 C C . VAL A 1 184 ? 13.336 -12.165 -19.801 1.00 96.00 184 VAL A C 1
ATOM 1443 O O . VAL A 1 184 ? 14.187 -12.699 -20.513 1.00 96.00 184 VAL A O 1
ATOM 1446 N N . ARG A 1 185 ? 13.281 -10.841 -19.618 1.00 93.94 185 ARG A N 1
ATOM 1447 C CA . ARG A 1 185 ? 14.177 -9.884 -20.287 1.00 93.94 185 ARG A CA 1
ATOM 1448 C C . ARG A 1 185 ? 15.558 -9.766 -19.642 1.00 93.94 185 ARG A C 1
ATOM 1450 O O . ARG A 1 185 ? 16.527 -9.549 -20.359 1.00 93.94 185 ARG A O 1
ATOM 1457 N N . TYR A 1 186 ? 15.642 -9.883 -18.318 1.00 94.00 186 TYR A N 1
ATOM 1458 C CA . TYR A 1 186 ? 16.807 -9.443 -17.540 1.00 94.00 186 TYR A CA 1
ATOM 1459 C C . TYR A 1 186 ? 17.423 -10.527 -16.643 1.00 94.00 186 TYR A C 1
ATOM 1461 O O . TYR A 1 186 ? 18.342 -10.230 -15.887 1.00 94.00 186 TYR A O 1
ATOM 1469 N N . SER A 1 187 ? 16.940 -11.774 -16.682 1.00 90.19 187 SER A N 1
ATOM 1470 C CA . SER A 1 187 ? 17.506 -12.878 -15.887 1.00 90.19 187 SER A CA 1
ATOM 1471 C C . SER A 1 187 ? 18.685 -13.603 -16.550 1.00 90.19 187 SER A C 1
ATOM 1473 O O . SER A 1 187 ? 19.059 -14.673 -16.068 1.00 90.19 187 SER A O 1
ATOM 1475 N N . ARG A 1 188 ? 19.170 -13.121 -17.698 1.00 77.12 188 ARG A N 1
ATOM 1476 C CA . ARG A 1 188 ? 20.232 -13.755 -18.491 1.00 77.12 188 ARG A CA 1
ATOM 1477 C C . ARG A 1 188 ? 21.517 -12.951 -18.429 1.00 77.12 188 ARG A C 1
ATOM 1479 O O . ARG A 1 188 ? 21.405 -11.707 -18.457 1.00 77.12 188 ARG A O 1
#

Nearest PDB structures (foldseek):
  6jx6-assembly1_A  TM=2.567E-01  e=1.175E+00  Homo sapiens
  7zc2-assembly1_A  TM=2.187E-01  e=5.993E+00  Escherichia coli

Radius of gyration: 19.09 Å; Cα contacts (8 Å, |Δi|>4): 219; chains: 1; bounding box: 47×31×55 Å

Solvent-accessible surface area (backbone atoms only — not comparable to full-atom values): 10516 Å² total; per-residue (Å²): 141,43,56,34,79,92,67,79,39,75,66,57,52,51,51,56,60,72,37,60,94,57,49,72,82,47,47,39,78,65,51,73,67,56,51,50,51,52,49,50,40,45,52,45,50,51,54,38,50,53,38,39,51,54,41,40,54,36,31,35,72,57,64,52,35,83,83,66,100,72,85,54,81,86,47,37,52,61,49,42,43,54,24,46,74,68,52,59,71,94,81,39,68,43,69,66,51,40,55,54,42,51,50,54,57,71,49,46,35,58,50,51,47,68,73,71,34,52,73,29,24,36,65,99,51,72,29,35,42,32,36,42,79,52,56,69,62,30,55,63,46,54,31,50,88,48,56,92,92,46,65,40,52,43,77,47,48,46,70,55,51,55,50,50,40,62,54,49,51,56,53,34,56,49,44,51,53,49,37,53,57,47,43,77,75,33,70,117

pLDDT: mean 87.4, std 14.01, range [38.22, 98.38]

Secondary structure (DSSP, 8-state):
----GGG--HHHHHHHHHHTT-GGGGEEPPPHHHHHHHHHHHHHHHHHHHHHHHHHHHHHHTTSS---S---GGGHHHHHHHHHTTS-TTT--HHHHHHHHHHHHHHHHHHHHHHHSEEEEETTSSEEEEEE--HHHHHHTT--PPPTTS-EEEEEEHHHHHHHHHHHHHHHHHHHHHHHHHHHHH--